Protein AF-A0A7S1NFK8-F1 (afdb_monomer_lite)

Organism: NCBI:txid73025

Radius of gyration: 31.53 Å; chains: 1; bounding box: 83×45×80 Å

Foldseek 3Di:
DPDDPPPDQDPDDLVVLLVLLLQLLLQLLLQLCQQPDPLHPHDPPVCSVVSSVVSVVVSCVVCCVPHNRLLALCSLVVVLVVVCVVPVPCCSQPPSNRSSVRRHPSNVNNNVNNNVVNCVPPVVPGDDDPPPPPVVVVVVVVVVVVVVVVPDDPPDDDDPDDDDDDPVVVVVVVVVVVVPDPDDDDDDDDDD

InterPro domains:
  IPR000425 Major intrinsic protein [PF00230] (15-118)
  IPR000425 Major intrinsic protein [PR00783] (20-38)
  IPR000425 Major intrinsic protein [PR00783] (53-75)
  IPR000425 Major intrinsic protein [PR00783] (101-121)
  IPR023271 Aquaporin-like [G3DSA:1.20.1080.10] (4-128)
  IPR023271 Aquaporin-like [SSF81338] (13-122)
  IPR050363 Major Intrinsic Protein/Aquaporin [PTHR43829] (13-127)

Secondary structure (DSSP, 8-state):
-PPPPTT---SS-HHHHHHHHHHHHHHHHHHHHHHH-TTS-PPPTTTHHHHHHHHHHHHHHHHHHHH----SSHHHHHHHHHHIIIIITTHHHHHHHHTTHHHHHHHHHHHHHHHHHHHHHTGGGS----S-HHHHHHHHHHHHHHHHHHSS-S--PPPP---PPPHHHHHHHHHHHHHS-----PPPPP--

pLDDT: mean 71.42, std 18.74, range [33.38, 94.81]

Sequence (192 aa):
YPPAPRGHSSPFAPLECFVGEVISSAILGVAVFAINDKSNAAPGDVAAPFAVASVVLAINLSWGTLSGSSLNPARDVGPRIFTWLAGYGSEVWTADGNYFWIPLLAPVIGVVAGSALYCIFIENMHPIAPLIPELQDHDGILGQSQEHSVHRDSDGPKQPNTHKPTVSELQSSVHELLGGKARAVTPLPTAC

Structure (mmCIF, N/CA/C/O backbone):
data_AF-A0A7S1NFK8-F1
#
_entry.id   AF-A0A7S1NFK8-F1
#
loop_
_atom_site.group_PDB
_atom_site.id
_atom_site.type_symbol
_atom_site.label_atom_id
_atom_site.label_alt_id
_atom_site.label_comp_id
_atom_site.label_asym_id
_atom_site.label_entity_id
_atom_site.label_seq_id
_atom_site.pdbx_PDB_ins_code
_atom_site.Cartn_x
_atom_site.Cartn_y
_atom_site.Cartn_z
_atom_site.occupancy
_atom_site.B_iso_or_equiv
_atom_site.auth_seq_id
_atom_site.auth_comp_id
_atom_site.auth_asym_id
_atom_site.auth_atom_id
_atom_site.pdbx_PDB_model_num
ATOM 1 N N . TYR A 1 1 ? 14.887 14.479 -17.765 1.00 35.53 1 TYR A N 1
ATOM 2 C CA . TYR A 1 1 ? 16.028 13.742 -17.196 1.00 35.53 1 TYR A CA 1
ATOM 3 C C . TYR A 1 1 ? 16.817 13.147 -18.352 1.00 35.53 1 TYR A C 1
ATOM 5 O O . TYR A 1 1 ? 16.204 12.422 -19.128 1.00 35.53 1 TYR A O 1
ATOM 13 N N . PRO A 1 2 ? 18.102 13.490 -18.551 1.00 33.38 2 PRO A N 1
ATOM 14 C CA . PRO A 1 2 ? 18.942 12.732 -19.473 1.00 33.38 2 PRO A CA 1
ATOM 15 C C . PRO A 1 2 ? 19.082 11.289 -18.950 1.00 33.38 2 PRO A C 1
ATOM 17 O O . PRO A 1 2 ? 19.116 11.101 -17.730 1.00 33.38 2 PRO A O 1
ATOM 20 N N . PRO A 1 3 ? 19.124 10.274 -19.827 1.00 45.12 3 PRO A N 1
ATOM 21 C CA . PRO A 1 3 ? 19.326 8.895 -19.401 1.00 45.12 3 PRO A CA 1
ATOM 22 C C . PRO A 1 3 ? 20.694 8.767 -18.722 1.00 45.12 3 PRO A C 1
ATOM 24 O O . PRO A 1 3 ? 21.705 9.231 -19.256 1.00 45.12 3 PRO A O 1
ATOM 27 N N . ALA A 1 4 ? 20.717 8.176 -17.527 1.00 53.59 4 ALA A N 1
ATOM 28 C CA . ALA A 1 4 ? 21.952 7.928 -16.797 1.00 53.59 4 ALA A CA 1
ATOM 29 C C . ALA A 1 4 ? 22.879 6.995 -17.609 1.00 53.59 4 ALA A C 1
ATOM 31 O O . ALA A 1 4 ? 22.389 6.119 -18.331 1.00 53.59 4 ALA A O 1
ATOM 32 N N . PRO A 1 5 ? 24.212 7.157 -17.516 1.00 50.97 5 PRO A N 1
ATOM 33 C CA . PRO A 1 5 ? 25.161 6.268 -18.175 1.00 50.97 5 PRO A CA 1
ATOM 34 C C . PRO A 1 5 ? 24.914 4.809 -17.771 1.00 50.97 5 PRO A C 1
ATOM 36 O O . PRO A 1 5 ? 24.773 4.503 -16.585 1.00 50.97 5 PRO A O 1
ATOM 39 N N . ARG A 1 6 ? 24.890 3.903 -18.759 1.00 53.38 6 ARG A N 1
ATOM 40 C CA . ARG A 1 6 ? 24.770 2.451 -18.548 1.00 53.38 6 ARG A CA 1
ATOM 41 C C . ARG A 1 6 ? 25.909 1.977 -17.637 1.00 53.38 6 ARG A C 1
ATOM 43 O O . ARG A 1 6 ? 27.048 1.892 -18.085 1.00 53.38 6 ARG A O 1
ATOM 50 N N . GLY A 1 7 ? 25.604 1.713 -16.368 1.00 47.34 7 GLY A N 1
ATOM 51 C CA . GLY A 1 7 ? 26.578 1.290 -15.354 1.00 47.34 7 GLY A CA 1
ATOM 52 C C . GLY A 1 7 ? 26.349 1.877 -13.960 1.00 47.34 7 GLY A C 1
ATOM 53 O O . GLY A 1 7 ? 26.929 1.379 -13.001 1.00 47.34 7 GLY A O 1
ATOM 54 N N . HIS A 1 8 ? 25.497 2.896 -13.821 1.00 50.16 8 HIS A N 1
ATOM 55 C CA . HIS A 1 8 ? 25.068 3.388 -12.513 1.00 50.16 8 HIS A CA 1
ATOM 56 C C . HIS A 1 8 ? 23.842 2.584 -12.064 1.00 50.16 8 HIS A C 1
ATOM 58 O O . HIS A 1 8 ? 22.742 2.803 -12.565 1.00 50.16 8 HIS A O 1
ATOM 64 N N . SER A 1 9 ? 24.030 1.625 -11.154 1.00 55.44 9 SER A N 1
ATOM 65 C CA . SER A 1 9 ? 22.926 1.116 -10.334 1.00 55.44 9 SER A CA 1
ATOM 66 C C . SER A 1 9 ? 22.228 2.306 -9.676 1.00 55.44 9 SER A C 1
ATOM 68 O O . SER A 1 9 ? 22.900 3.286 -9.349 1.00 55.44 9 SER A O 1
ATOM 70 N N . SER A 1 10 ? 20.911 2.246 -9.480 1.00 53.34 10 SER A N 1
ATOM 71 C CA . SER A 1 10 ? 20.198 3.210 -8.636 1.00 53.34 10 SER A CA 1
ATOM 72 C C . SER A 1 10 ? 21.021 3.523 -7.373 1.00 53.34 10 SER A C 1
ATOM 74 O O . SER A 1 10 ? 21.643 2.611 -6.824 1.00 53.34 10 SER A O 1
ATOM 76 N N . PRO A 1 11 ? 21.064 4.782 -6.896 1.00 55.97 11 PRO A N 1
ATOM 77 C CA . PRO A 1 11 ? 21.879 5.155 -5.734 1.00 55.97 11 PRO A CA 1
ATOM 78 C C . PRO A 1 11 ? 21.492 4.396 -4.451 1.00 55.97 11 PRO A C 1
ATOM 80 O O . PRO A 1 11 ? 22.246 4.421 -3.483 1.00 55.97 11 PRO A O 1
ATOM 83 N N . PHE A 1 12 ? 20.348 3.707 -4.468 1.00 59.94 12 PHE A N 1
ATOM 84 C CA . PHE A 1 12 ? 19.846 2.837 -3.414 1.00 59.94 12 PHE A CA 1
ATOM 85 C C . PHE A 1 12 ? 19.900 1.374 -3.849 1.00 59.94 12 PHE A C 1
ATOM 87 O O . PHE A 1 12 ? 19.597 1.035 -5.001 1.00 59.94 12 PHE A O 1
ATOM 94 N N . ALA A 1 13 ? 20.279 0.503 -2.916 1.00 70.31 13 ALA A N 1
ATOM 95 C CA . ALA A 1 13 ? 20.327 -0.931 -3.164 1.00 70.31 13 ALA A CA 1
ATOM 96 C C . ALA A 1 13 ? 18.896 -1.490 -3.337 1.00 70.31 13 ALA A C 1
ATOM 98 O O . ALA A 1 13 ? 17.994 -1.064 -2.614 1.00 70.31 13 ALA A O 1
ATOM 99 N N . PRO A 1 14 ? 18.661 -2.501 -4.200 1.00 75.31 14 PRO A N 1
ATOM 100 C CA . PRO A 1 14 ? 17.338 -3.121 -4.372 1.00 75.31 14 PRO A CA 1
ATOM 101 C C . PRO A 1 14 ? 16.688 -3.578 -3.056 1.00 75.31 14 PRO A C 1
ATOM 103 O O . PRO A 1 14 ? 15.468 -3.545 -2.906 1.00 75.31 14 PRO A O 1
ATOM 106 N N . LEU A 1 15 ? 17.516 -3.967 -2.082 1.00 79.69 15 LEU A N 1
ATOM 107 C CA . LEU A 1 15 ? 17.085 -4.339 -0.739 1.00 79.69 15 LEU A CA 1
ATOM 108 C C . LEU A 1 15 ? 16.494 -3.159 0.047 1.00 79.69 15 LEU A C 1
ATOM 110 O O . LEU A 1 15 ? 15.499 -3.338 0.739 1.00 79.69 15 LEU A O 1
ATOM 114 N N . G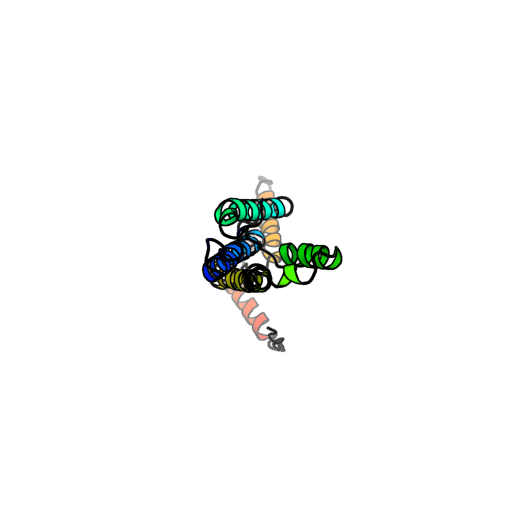LU A 1 16 ? 17.075 -1.964 -0.058 1.00 81.69 16 GLU A N 1
ATOM 115 C CA . GLU A 1 16 ? 16.583 -0.768 0.637 1.00 81.69 16 GLU A CA 1
ATOM 116 C C . GLU A 1 16 ? 15.214 -0.357 0.096 1.00 81.69 16 GLU A C 1
ATOM 118 O O . GLU A 1 16 ? 14.303 -0.073 0.874 1.00 81.69 16 GLU A O 1
ATOM 123 N N . CYS A 1 17 ? 15.039 -0.410 -1.228 1.00 82.25 17 CYS A N 1
ATOM 124 C CA . CYS A 1 17 ? 13.744 -0.179 -1.863 1.00 82.25 17 CYS A CA 1
ATOM 125 C C . CYS A 1 17 ? 12.713 -1.224 -1.420 1.00 82.25 17 CYS A C 1
ATOM 127 O O . CYS A 1 17 ? 11.600 -0.861 -1.053 1.00 82.25 17 CYS A O 1
ATOM 129 N N . PHE A 1 18 ? 13.087 -2.508 -1.396 1.00 85.62 18 PHE A N 1
ATOM 130 C CA . PHE A 1 18 ? 12.197 -3.581 -0.954 1.00 85.62 18 PHE A CA 1
ATOM 131 C C . PHE A 1 18 ? 11.758 -3.405 0.505 1.00 85.62 18 PHE A C 1
ATOM 133 O O . PHE A 1 18 ? 10.566 -3.436 0.799 1.00 85.62 18 PHE A O 1
ATOM 140 N N . VAL A 1 19 ? 12.705 -3.183 1.420 1.00 86.75 19 VAL A N 1
ATOM 141 C CA . VAL A 1 19 ? 12.411 -2.994 2.848 1.00 86.75 19 VAL A CA 1
ATOM 142 C C . VAL A 1 19 ? 11.578 -1.734 3.072 1.00 86.75 19 VAL A C 1
ATOM 144 O O . VAL A 1 19 ? 10.605 -1.780 3.824 1.00 86.75 19 VAL A O 1
ATOM 147 N N . GLY A 1 20 ? 11.911 -0.632 2.397 1.00 87.06 20 GLY A N 1
ATOM 148 C CA . GLY A 1 20 ? 11.124 0.597 2.449 1.00 87.06 20 GLY A CA 1
ATOM 149 C C . GLY A 1 20 ? 9.679 0.364 2.012 1.00 87.06 20 GLY A C 1
ATOM 150 O O . GLY A 1 20 ? 8.758 0.725 2.734 1.00 87.06 20 GLY A O 1
ATOM 151 N N . GLU A 1 21 ? 9.477 -0.324 0.890 1.00 89.00 21 GLU A N 1
ATOM 152 C CA . GLU A 1 21 ? 8.150 -0.615 0.346 1.00 89.00 21 GLU A CA 1
ATOM 153 C C . GLU A 1 21 ? 7.321 -1.524 1.272 1.00 89.00 21 GLU A C 1
ATOM 155 O O . GLU A 1 21 ? 6.131 -1.272 1.483 1.00 89.00 21 GLU A O 1
ATOM 160 N N . VAL A 1 22 ? 7.950 -2.535 1.887 1.00 91.06 22 VAL A N 1
ATOM 161 C CA . VAL A 1 22 ? 7.310 -3.392 2.899 1.00 91.06 22 VAL A CA 1
ATOM 162 C C . VAL A 1 22 ? 6.888 -2.570 4.119 1.00 91.06 22 VAL A C 1
ATOM 164 O O . VAL A 1 22 ? 5.744 -2.681 4.554 1.00 91.06 22 VAL A O 1
ATOM 167 N N . ILE A 1 23 ? 7.775 -1.731 4.665 1.00 90.75 23 ILE A N 1
ATOM 168 C CA . ILE A 1 23 ? 7.494 -0.926 5.866 1.00 90.75 23 ILE A CA 1
ATOM 169 C C . ILE A 1 23 ? 6.387 0.093 5.589 1.00 90.75 23 ILE A C 1
ATOM 171 O O . ILE A 1 23 ? 5.418 0.174 6.343 1.00 90.75 23 ILE A O 1
ATOM 175 N N . SER A 1 24 ? 6.496 0.846 4.495 1.00 89.81 24 SER A N 1
ATOM 176 C CA . SER A 1 24 ? 5.495 1.835 4.096 1.00 89.81 24 SER A CA 1
ATOM 177 C C . SER A 1 24 ? 4.118 1.197 3.895 1.00 89.81 24 SER A C 1
ATOM 179 O O . SER A 1 24 ? 3.112 1.733 4.362 1.00 89.81 24 SER A O 1
ATOM 181 N N . SER A 1 25 ? 4.067 0.017 3.274 1.00 91.62 25 SER A N 1
ATOM 182 C CA . SER A 1 25 ? 2.816 -0.716 3.051 1.00 91.62 25 SER A CA 1
ATOM 183 C C . SER A 1 25 ? 2.261 -1.354 4.330 1.00 91.62 25 SER A C 1
ATOM 185 O O . SER A 1 25 ? 1.045 -1.416 4.500 1.00 91.62 25 SER A O 1
ATOM 187 N N . ALA A 1 26 ? 3.119 -1.764 5.268 1.00 92.44 26 ALA A N 1
ATOM 188 C CA . ALA A 1 26 ? 2.695 -2.243 6.583 1.00 92.44 26 ALA A CA 1
ATOM 189 C C . ALA A 1 26 ? 2.057 -1.130 7.423 1.00 92.44 26 ALA A C 1
ATOM 191 O O . ALA A 1 26 ? 0.998 -1.343 8.012 1.00 92.44 26 ALA A O 1
ATOM 192 N N . ILE A 1 27 ? 2.647 0.071 7.423 1.00 92.44 27 ILE A N 1
ATOM 193 C CA . ILE A 1 27 ? 2.068 1.250 8.085 1.00 92.44 27 ILE A CA 1
ATOM 194 C C . ILE A 1 27 ? 0.694 1.569 7.492 1.00 92.44 27 ILE A C 1
ATOM 196 O O . ILE A 1 27 ? -0.259 1.805 8.236 1.00 92.44 27 ILE A O 1
ATOM 200 N N . LEU A 1 28 ? 0.571 1.532 6.161 1.00 92.69 28 LEU A N 1
ATOM 201 C CA . LEU A 1 28 ? -0.710 1.734 5.491 1.00 92.69 28 LEU A CA 1
ATOM 202 C C . LEU A 1 28 ? -1.738 0.663 5.892 1.00 92.69 28 LEU A C 1
ATOM 204 O O . LEU A 1 28 ? -2.875 1.011 6.197 1.00 92.69 28 LEU A O 1
ATOM 208 N N . GLY A 1 29 ? -1.344 -0.614 5.940 1.00 92.62 29 GLY A N 1
ATOM 209 C CA . GLY A 1 29 ? -2.211 -1.715 6.372 1.00 92.62 29 GLY A CA 1
ATOM 210 C C . GLY A 1 29 ? -2.747 -1.525 7.793 1.00 92.62 29 GLY A C 1
ATOM 211 O O . GLY A 1 29 ? -3.956 -1.594 8.003 1.00 92.62 29 GLY A O 1
ATOM 212 N N . VAL A 1 30 ? -1.870 -1.194 8.749 1.00 93.00 30 VAL A N 1
ATOM 213 C CA . VAL A 1 30 ? -2.260 -0.877 10.136 1.00 93.00 30 VAL A CA 1
ATOM 214 C C . VAL A 1 30 ? -3.231 0.302 10.176 1.00 93.00 30 VAL A C 1
ATOM 216 O O . VAL A 1 30 ? -4.261 0.228 10.839 1.00 93.00 30 VAL A O 1
ATOM 219 N N . ALA A 1 31 ? -2.929 1.387 9.460 1.00 92.38 31 ALA A N 1
ATOM 220 C CA . ALA A 1 31 ? -3.755 2.589 9.468 1.00 92.38 31 ALA A CA 1
ATOM 221 C C . ALA A 1 31 ? -5.150 2.348 8.875 1.00 92.38 31 ALA A C 1
ATOM 223 O O . ALA A 1 31 ? -6.138 2.827 9.423 1.00 92.38 31 ALA A O 1
ATOM 224 N N . VAL A 1 32 ? -5.250 1.591 7.780 1.00 92.56 32 VAL A N 1
ATOM 225 C CA . VAL A 1 32 ? -6.537 1.263 7.149 1.00 92.56 32 VAL A CA 1
ATOM 226 C C . VAL A 1 32 ? -7.404 0.413 8.077 1.00 92.56 32 VAL A C 1
ATOM 228 O O . VAL A 1 32 ? -8.598 0.682 8.196 1.00 92.56 32 VAL A O 1
ATOM 231 N N . PHE A 1 33 ? -6.824 -0.576 8.761 1.00 91.88 33 PHE A N 1
ATOM 232 C CA . PHE A 1 33 ? -7.553 -1.351 9.767 1.00 91.88 33 PHE A CA 1
ATOM 233 C C . PHE A 1 33 ? -7.981 -0.470 10.945 1.00 91.88 33 PHE A C 1
ATOM 235 O O . PHE A 1 33 ? -9.152 -0.474 11.310 1.00 91.88 33 PHE A O 1
ATOM 242 N N . ALA A 1 34 ? -7.082 0.377 11.452 1.00 90.12 34 ALA A N 1
ATOM 243 C CA . ALA A 1 34 ? -7.383 1.305 12.538 1.00 90.12 34 ALA A CA 1
ATOM 244 C C . ALA A 1 34 ? -8.514 2.288 12.210 1.00 90.12 34 ALA A C 1
ATOM 246 O O . ALA A 1 34 ? -9.309 2.616 13.087 1.00 90.12 34 ALA A O 1
ATOM 247 N N . ILE A 1 35 ? -8.581 2.769 10.967 1.00 90.44 35 ILE A N 1
ATOM 248 C CA . ILE A 1 35 ? -9.615 3.700 10.501 1.00 90.44 35 ILE A CA 1
ATOM 249 C C . ILE A 1 35 ? -10.975 3.003 10.361 1.00 90.44 35 ILE A C 1
ATOM 251 O O . ILE A 1 35 ? -11.998 3.625 10.627 1.00 90.44 35 ILE A O 1
ATOM 255 N N . ASN A 1 36 ? -10.994 1.736 9.941 1.00 88.12 36 ASN A N 1
ATOM 256 C CA . ASN A 1 36 ? -12.232 0.994 9.688 1.00 88.12 36 ASN A CA 1
ATOM 257 C C . ASN A 1 36 ? -12.779 0.252 10.918 1.00 88.12 36 ASN A C 1
ATOM 259 O O . ASN A 1 36 ? -13.916 -0.226 10.881 1.00 88.12 36 ASN A O 1
ATOM 263 N N . ASP A 1 37 ? -12.000 0.129 11.990 1.00 86.81 37 ASP A N 1
ATOM 264 C CA . ASP A 1 37 ? -12.435 -0.543 13.209 1.00 86.81 37 ASP A CA 1
ATOM 265 C C . ASP A 1 37 ? -13.415 0.332 14.009 1.00 86.81 37 ASP A C 1
ATOM 267 O O . ASP A 1 37 ? -13.042 1.353 14.584 1.00 86.81 37 ASP A O 1
ATOM 271 N N . LYS A 1 38 ? -14.679 -0.102 14.082 1.00 83.62 38 LYS A N 1
ATOM 272 C CA . LYS A 1 38 ? -15.763 0.587 14.808 1.00 83.62 38 LYS A CA 1
ATOM 273 C C . LYS A 1 38 ? -15.583 0.594 16.325 1.00 83.62 38 LYS A C 1
ATOM 275 O O . LYS A 1 38 ? -16.203 1.409 17.002 1.00 83.62 38 LYS A O 1
ATOM 280 N N . SER A 1 39 ? -14.801 -0.341 16.847 1.00 81.25 39 SER A N 1
ATOM 281 C CA . SER A 1 39 ? -14.461 -0.417 18.266 1.00 81.25 39 SER A CA 1
ATOM 282 C C . SER A 1 39 ? -13.273 0.492 18.605 1.00 81.25 39 SER A C 1
ATOM 284 O O . SER A 1 39 ? -13.050 0.802 19.773 1.00 81.25 39 SER A O 1
ATOM 286 N N . ASN A 1 40 ? -12.546 0.965 17.587 1.00 80.88 40 ASN A N 1
ATOM 287 C CA . ASN A 1 40 ? -11.579 2.050 17.693 1.00 80.88 40 ASN A CA 1
ATOM 288 C C . ASN A 1 40 ? -12.268 3.409 17.438 1.00 80.88 40 ASN A C 1
ATOM 290 O O . ASN A 1 40 ? -13.424 3.474 17.022 1.00 80.88 40 ASN A O 1
ATOM 294 N N . ALA A 1 41 ? -11.563 4.519 17.670 1.00 80.06 41 ALA A N 1
ATOM 295 C CA . ALA A 1 41 ? -12.037 5.873 17.370 1.00 80.06 41 ALA A CA 1
ATOM 296 C C . ALA A 1 41 ? -12.113 6.140 15.848 1.00 80.06 41 ALA A C 1
ATOM 298 O O . ALA A 1 41 ? -11.385 6.980 15.313 1.00 80.06 41 ALA A O 1
ATOM 299 N N . ALA A 1 42 ? -12.974 5.400 15.145 1.00 81.06 42 ALA A N 1
ATOM 300 C CA . ALA A 1 42 ? -13.135 5.474 13.704 1.00 81.06 42 ALA A CA 1
ATOM 301 C C . ALA A 1 42 ? -13.642 6.862 13.279 1.00 81.06 42 ALA A C 1
ATOM 303 O O . ALA A 1 42 ? -14.640 7.360 13.816 1.00 81.06 42 ALA A O 1
ATOM 304 N N . PRO A 1 43 ? -12.999 7.505 12.290 1.00 77.12 43 PRO A N 1
ATOM 305 C CA . PRO A 1 43 ? -13.588 8.659 11.634 1.00 77.12 43 PRO A CA 1
ATOM 306 C C . PRO A 1 43 ? -14.869 8.208 10.917 1.00 77.12 43 PRO A C 1
ATOM 308 O O . PRO A 1 43 ? -14.877 7.172 10.258 1.00 77.12 43 PRO A O 1
ATOM 311 N N . GLY A 1 44 ? -15.958 8.975 11.039 1.00 82.88 44 GLY A N 1
ATOM 312 C CA . GLY A 1 44 ? -17.229 8.628 10.390 1.00 82.88 44 GLY A CA 1
ATOM 313 C C . GLY A 1 44 ? -17.088 8.417 8.874 1.00 82.88 44 GLY A C 1
ATOM 314 O O . GLY A 1 44 ? -16.125 8.890 8.269 1.00 82.88 44 GLY A O 1
ATOM 315 N N . ASP A 1 45 ? -18.070 7.762 8.249 1.00 85.00 45 ASP A N 1
ATOM 316 C CA . ASP A 1 45 ? -18.006 7.256 6.862 1.00 85.00 45 ASP A CA 1
ATOM 317 C C . ASP A 1 45 ? -17.514 8.278 5.820 1.00 85.00 45 ASP A C 1
ATOM 319 O O . ASP A 1 45 ? -16.821 7.936 4.863 1.00 85.00 45 ASP A O 1
ATOM 323 N N . VAL A 1 46 ? -17.838 9.559 6.016 1.00 89.69 46 VAL A N 1
ATOM 324 C CA . VAL A 1 46 ? -17.421 10.656 5.128 1.00 89.69 46 VAL A CA 1
ATOM 325 C C . VAL A 1 46 ? -15.953 11.050 5.335 1.00 89.69 46 VAL A C 1
ATOM 327 O O . VAL A 1 46 ? -15.279 11.438 4.385 1.00 89.69 46 VAL A O 1
ATOM 330 N N . ALA A 1 47 ? -15.441 10.962 6.564 1.00 89.88 47 ALA A N 1
ATOM 331 C CA . ALA A 1 47 ? -14.086 11.366 6.938 1.00 89.88 47 ALA A CA 1
ATOM 332 C C . ALA A 1 47 ? -13.045 10.247 6.752 1.00 89.88 47 ALA A C 1
ATOM 334 O O . ALA A 1 47 ? -11.870 10.544 6.529 1.00 89.88 47 ALA A O 1
ATOM 335 N N . ALA A 1 48 ? -13.462 8.977 6.780 1.00 89.31 48 ALA A N 1
ATOM 336 C CA . ALA A 1 48 ? -12.603 7.816 6.542 1.00 89.31 48 ALA A CA 1
ATOM 337 C C . ALA A 1 48 ? -11.723 7.911 5.272 1.00 89.31 48 ALA A C 1
ATOM 339 O O . ALA A 1 48 ? -10.504 7.746 5.391 1.00 89.31 48 ALA A O 1
ATOM 340 N N . PRO A 1 49 ? -12.242 8.249 4.071 1.00 91.44 49 PRO A N 1
ATOM 341 C CA . PRO A 1 49 ? -11.400 8.356 2.876 1.00 91.44 49 PRO A CA 1
ATOM 342 C C . PRO A 1 49 ? -10.365 9.484 2.970 1.00 91.44 49 PRO A C 1
ATOM 344 O O . PRO A 1 49 ? -9.251 9.337 2.468 1.00 91.44 49 PRO A O 1
ATOM 347 N N . PHE A 1 50 ? -10.686 10.592 3.646 1.00 93.75 50 PHE A N 1
ATOM 348 C CA . PHE A 1 50 ? -9.734 11.684 3.864 1.00 93.75 50 PHE A CA 1
ATOM 349 C C . PHE A 1 50 ? -8.628 11.292 4.847 1.00 93.75 50 PHE A C 1
ATOM 351 O O . PHE A 1 50 ? -7.476 11.678 4.649 1.00 93.75 50 PHE A O 1
ATOM 358 N N . ALA A 1 51 ? -8.953 10.495 5.868 1.00 92.00 51 ALA A N 1
ATOM 359 C CA . ALA A 1 51 ? -7.967 9.950 6.795 1.00 92.00 51 ALA A CA 1
ATOM 360 C C . ALA A 1 51 ? -7.006 8.978 6.091 1.00 92.00 51 ALA A C 1
ATOM 362 O O . ALA A 1 51 ? -5.793 9.074 6.257 1.00 92.00 51 ALA A O 1
ATOM 363 N N . VAL A 1 52 ? -7.515 8.092 5.231 1.00 92.94 52 VAL A N 1
ATOM 364 C CA . VAL A 1 52 ? -6.651 7.207 4.432 1.00 92.94 52 VAL A CA 1
ATOM 365 C C . VAL A 1 52 ? -5.777 8.024 3.474 1.00 92.94 52 VAL A C 1
ATOM 367 O O . VAL A 1 52 ? -4.572 7.787 3.379 1.00 92.94 52 VAL A O 1
ATOM 370 N N . ALA A 1 53 ? -6.346 9.028 2.801 1.00 92.19 53 ALA A N 1
ATOM 371 C CA . ALA A 1 53 ? -5.600 9.889 1.886 1.00 92.19 53 ALA A CA 1
ATOM 372 C C . ALA A 1 53 ? -4.481 10.678 2.588 1.00 92.19 53 ALA A C 1
ATOM 374 O O . ALA A 1 53 ? -3.395 10.821 2.024 1.00 92.19 53 ALA A O 1
ATOM 375 N N . SER A 1 54 ? -4.706 11.163 3.813 1.00 92.44 54 SER A N 1
ATOM 376 C CA . SER A 1 54 ? -3.682 11.888 4.574 1.00 92.44 54 SER A CA 1
ATOM 377 C C . SER A 1 54 ? -2.529 10.978 5.003 1.00 92.44 54 SER A C 1
ATOM 379 O O . SER A 1 54 ? -1.372 11.388 4.910 1.00 92.44 54 SER A O 1
ATOM 381 N N . VAL A 1 55 ? -2.811 9.724 5.373 1.00 92.69 55 VAL A N 1
ATOM 382 C CA . VAL A 1 55 ? -1.783 8.711 5.665 1.00 92.69 55 VAL A CA 1
ATOM 383 C C . VAL A 1 55 ? -0.960 8.401 4.418 1.00 92.69 55 VAL A C 1
ATOM 385 O O . VAL A 1 55 ? 0.269 8.448 4.460 1.00 92.69 55 VAL A O 1
ATOM 388 N N . VAL A 1 56 ? -1.619 8.150 3.283 1.00 91.75 56 VAL A N 1
ATOM 389 C CA . VAL A 1 56 ? -0.937 7.914 2.001 1.00 91.75 56 VAL A CA 1
ATOM 390 C C . VAL A 1 56 ? -0.060 9.110 1.625 1.00 91.75 56 VAL A C 1
ATOM 392 O O . VAL A 1 56 ? 1.082 8.926 1.199 1.00 91.75 56 VAL A O 1
ATOM 395 N N . LEU A 1 57 ? -0.549 10.338 1.809 1.00 91.38 57 LEU A N 1
ATOM 396 C CA . LEU A 1 57 ? 0.226 11.553 1.567 1.00 91.38 57 LEU A CA 1
ATOM 397 C C . LEU A 1 57 ? 1.448 11.642 2.493 1.00 91.38 57 LEU A C 1
ATOM 399 O O . LEU A 1 57 ? 2.550 11.902 2.016 1.00 91.38 57 LEU A O 1
ATOM 403 N N . ALA A 1 58 ? 1.279 11.390 3.791 1.00 91.12 58 ALA A N 1
ATOM 404 C CA . ALA A 1 58 ? 2.367 11.435 4.765 1.00 91.12 58 ALA A CA 1
ATOM 405 C C . ALA A 1 58 ? 3.469 10.414 4.440 1.00 91.12 58 ALA A C 1
ATOM 407 O O . ALA A 1 58 ? 4.657 10.742 4.492 1.00 91.12 58 ALA A O 1
ATOM 408 N N . ILE A 1 59 ? 3.082 9.199 4.038 1.00 90.06 59 ILE A N 1
ATOM 409 C CA . ILE A 1 59 ? 4.021 8.154 3.619 1.00 90.06 59 ILE A CA 1
ATOM 410 C C . ILE A 1 59 ? 4.770 8.585 2.356 1.00 90.06 59 ILE A C 1
ATOM 412 O O . ILE A 1 59 ? 5.997 8.520 2.325 1.00 90.06 59 ILE A O 1
ATOM 416 N N . ASN A 1 60 ? 4.064 9.092 1.342 1.00 86.88 60 ASN A N 1
ATOM 417 C CA . ASN A 1 60 ? 4.694 9.549 0.102 1.00 86.88 60 ASN A CA 1
ATOM 418 C C . ASN A 1 60 ? 5.633 10.744 0.315 1.00 86.88 60 ASN A C 1
ATOM 420 O O . ASN A 1 60 ? 6.656 10.832 -0.353 1.00 86.88 60 ASN A O 1
ATOM 424 N N . LEU A 1 61 ? 5.338 11.652 1.247 1.00 86.94 61 LEU A N 1
ATOM 425 C CA . LEU A 1 61 ? 6.248 12.758 1.565 1.00 86.94 61 LEU A CA 1
ATOM 426 C C . LEU A 1 61 ? 7.486 12.286 2.341 1.00 86.94 61 LEU A C 1
ATOM 428 O O . LEU A 1 61 ? 8.562 12.847 2.163 1.00 86.94 61 LEU A O 1
ATOM 432 N N . SER A 1 62 ? 7.346 11.242 3.160 1.00 84.75 62 SER A N 1
ATOM 433 C CA . SER A 1 62 ? 8.435 10.715 3.993 1.00 84.75 62 SER A CA 1
ATOM 434 C C . SER A 1 62 ? 9.357 9.752 3.231 1.00 84.75 62 SER A C 1
ATOM 436 O O . SER A 1 62 ? 10.573 9.816 3.380 1.00 84.75 62 SER A O 1
ATOM 438 N N . TRP A 1 63 ? 8.790 8.875 2.394 1.00 78.06 63 TRP A N 1
ATOM 439 C CA . TRP A 1 63 ? 9.499 7.810 1.663 1.00 78.06 63 TRP A CA 1
ATOM 440 C C . TRP A 1 63 ? 9.511 7.988 0.136 1.00 78.06 63 TRP A C 1
ATOM 442 O O . TRP A 1 63 ? 10.074 7.162 -0.590 1.00 78.06 63 TRP A O 1
ATOM 452 N N . GLY A 1 64 ? 8.917 9.062 -0.388 1.00 69.12 64 GLY A N 1
ATOM 453 C CA . GLY A 1 64 ? 8.828 9.301 -1.831 1.00 69.12 64 GLY A CA 1
ATOM 454 C C . GLY A 1 64 ? 10.178 9.517 -2.511 1.00 69.12 64 GLY A C 1
ATOM 455 O O . GLY A 1 64 ? 10.327 9.166 -3.677 1.00 69.12 64 GLY A O 1
ATOM 456 N N . THR A 1 65 ? 11.181 10.029 -1.793 1.00 65.38 65 THR A N 1
ATOM 457 C CA . THR A 1 65 ? 12.520 10.299 -2.345 1.00 65.38 65 THR A CA 1
ATOM 458 C C . THR A 1 65 ? 13.423 9.065 -2.427 1.00 65.38 65 THR A C 1
ATOM 460 O O . THR A 1 65 ? 14.380 9.088 -3.196 1.00 65.38 65 THR A O 1
ATOM 463 N N . LEU A 1 66 ? 13.126 7.992 -1.681 1.00 64.00 66 LEU A N 1
ATOM 464 C CA . LEU A 1 66 ? 13.908 6.745 -1.682 1.00 64.00 66 LEU A CA 1
ATOM 465 C C . LEU A 1 66 ? 13.492 5.786 -2.805 1.00 64.00 66 LEU A C 1
ATOM 467 O O . LEU A 1 66 ? 14.336 5.267 -3.526 1.00 64.00 66 LEU A O 1
ATOM 471 N N . SER A 1 67 ? 12.190 5.532 -2.943 1.00 62.59 67 SER A N 1
ATOM 472 C CA . SER A 1 67 ? 11.661 4.490 -3.842 1.00 62.59 67 SER A CA 1
ATOM 473 C C . SER A 1 67 ? 10.362 4.898 -4.547 1.00 62.59 67 SER A C 1
ATOM 475 O O . SER A 1 67 ? 9.788 4.113 -5.294 1.00 62.59 67 SER A O 1
ATOM 477 N N . GLY A 1 68 ? 9.840 6.101 -4.284 1.00 61.66 68 GLY A N 1
ATOM 478 C CA . GLY A 1 68 ? 8.557 6.546 -4.832 1.00 61.66 68 GLY A CA 1
ATOM 479 C C . GLY A 1 68 ? 7.310 5.866 -4.246 1.00 61.66 68 GLY A C 1
ATOM 480 O O . GLY A 1 68 ? 6.227 6.177 -4.736 1.00 61.66 68 GLY A O 1
ATOM 481 N N . SER A 1 69 ? 7.456 4.992 -3.232 1.00 64.50 69 SER A N 1
ATOM 482 C CA . SER A 1 69 ? 6.410 4.238 -2.497 1.00 64.50 69 SER A CA 1
ATOM 483 C C . SER A 1 69 ? 5.234 3.788 -3.365 1.00 64.50 69 SER A C 1
ATOM 485 O O . SER A 1 69 ? 4.250 4.515 -3.494 1.00 64.50 69 SER A O 1
ATOM 487 N N . SER A 1 70 ? 5.296 2.601 -3.968 1.00 71.12 70 SER A N 1
ATOM 488 C CA . SER A 1 70 ? 4.215 2.101 -4.833 1.00 71.12 70 SER A CA 1
ATOM 489 C C . SER A 1 70 ? 2.891 1.943 -4.076 1.00 71.12 70 SER A C 1
ATOM 491 O O . SER A 1 70 ? 1.848 2.297 -4.627 1.00 71.12 70 SER A O 1
ATOM 493 N N . LEU A 1 71 ? 2.932 1.485 -2.817 1.00 78.31 71 LEU A N 1
ATOM 494 C CA . LEU A 1 71 ? 1.839 1.212 -1.862 1.00 78.31 71 LEU A CA 1
ATOM 495 C C . LEU A 1 71 ? 0.755 0.243 -2.350 1.00 78.31 71 LEU A C 1
ATOM 497 O O . LEU A 1 71 ? 0.038 -0.351 -1.550 1.00 78.31 71 LEU A O 1
ATOM 501 N N . ASN A 1 72 ? 0.625 0.064 -3.658 1.00 83.00 72 ASN A N 1
ATOM 502 C CA . ASN A 1 72 ? -0.180 -0.946 -4.295 1.00 83.00 72 ASN A CA 1
ATOM 503 C C . ASN A 1 72 ? 0.517 -1.429 -5.588 1.00 83.00 72 ASN A C 1
ATOM 505 O O . ASN A 1 72 ? 1.267 -0.675 -6.220 1.00 83.00 72 ASN A O 1
ATOM 509 N N . PRO A 1 73 ? 0.258 -2.675 -6.017 1.00 82.25 73 PRO A N 1
ATOM 510 C CA . PRO A 1 73 ? 0.777 -3.178 -7.289 1.00 82.25 73 PRO A CA 1
ATOM 511 C C . PRO A 1 73 ? 0.175 -2.487 -8.520 1.00 82.25 73 PRO A C 1
ATOM 513 O O . PRO A 1 73 ? 0.824 -2.365 -9.556 1.00 82.25 73 PRO A O 1
ATOM 516 N N . ALA A 1 74 ? -1.077 -2.025 -8.427 1.00 84.75 74 ALA A N 1
ATOM 517 C CA . ALA A 1 74 ? -1.811 -1.454 -9.559 1.00 84.75 74 ALA A CA 1
ATOM 518 C C . ALA A 1 74 ? -1.185 -0.151 -10.090 1.00 84.75 74 ALA A C 1
ATOM 520 O O . ALA A 1 74 ? -1.207 0.092 -11.298 1.00 84.75 74 ALA A O 1
ATOM 521 N N . ARG A 1 75 ? -0.598 0.660 -9.201 1.00 85.38 75 ARG A N 1
ATOM 522 C CA . ARG A 1 75 ? 0.073 1.926 -9.523 1.00 85.38 75 ARG A CA 1
ATOM 523 C C . ARG A 1 75 ? 1.303 1.722 -10.394 1.00 85.38 75 ARG A C 1
ATOM 525 O O . ARG A 1 75 ? 1.633 2.618 -11.163 1.00 85.38 75 ARG A O 1
ATOM 532 N N . ASP A 1 76 ? 1.943 0.562 -10.300 1.00 86.38 76 ASP A N 1
ATOM 533 C CA . ASP A 1 76 ? 3.165 0.258 -11.037 1.00 86.38 76 ASP A CA 1
ATOM 534 C C . ASP A 1 76 ? 2.888 -0.631 -12.263 1.00 86.38 76 ASP A C 1
ATOM 536 O O . ASP A 1 76 ? 3.308 -0.310 -13.374 1.00 86.38 76 ASP A O 1
ATOM 540 N N . VAL A 1 77 ? 2.076 -1.683 -12.117 1.00 85.88 77 VAL A N 1
ATOM 541 C CA . VAL A 1 77 ? 1.758 -2.610 -13.217 1.00 85.88 77 VAL A CA 1
ATOM 542 C C . VAL A 1 77 ? 0.970 -1.931 -14.342 1.00 85.88 77 VAL A C 1
ATOM 544 O O . VAL A 1 77 ? 1.254 -2.169 -15.515 1.00 85.88 77 VAL A O 1
ATOM 547 N N . GLY A 1 78 ? 0.001 -1.068 -14.019 1.00 86.69 78 GLY A N 1
ATOM 548 C CA . GLY A 1 78 ? -0.858 -0.420 -15.018 1.00 86.69 78 GLY A CA 1
ATOM 549 C C . GLY A 1 78 ? -0.070 0.438 -16.018 1.00 86.69 78 GLY A C 1
ATOM 550 O O . GLY A 1 78 ? -0.106 0.160 -17.222 1.00 86.69 78 GLY A O 1
ATOM 551 N N . PRO A 1 79 ? 0.693 1.443 -15.546 1.00 87.69 79 PRO A N 1
ATOM 552 C CA . PRO A 1 79 ? 1.549 2.250 -16.410 1.00 87.69 79 PRO A CA 1
ATOM 553 C C . PRO A 1 79 ? 2.601 1.430 -17.166 1.00 87.69 79 PRO A C 1
ATOM 555 O O . PRO A 1 79 ? 2.890 1.757 -18.314 1.00 87.69 79 PRO A O 1
ATOM 558 N N . ARG A 1 80 ? 3.141 0.349 -16.580 1.00 87.75 80 ARG A N 1
ATOM 559 C CA . ARG A 1 80 ? 4.110 -0.533 -17.258 1.00 87.75 80 ARG A CA 1
ATOM 560 C C . ARG A 1 80 ? 3.506 -1.317 -18.415 1.00 87.75 80 ARG A C 1
ATOM 562 O O . ARG A 1 80 ? 4.106 -1.395 -19.483 1.00 87.75 80 ARG A O 1
ATOM 569 N N . ILE A 1 81 ? 2.312 -1.880 -18.237 1.00 89.62 81 ILE A N 1
ATOM 570 C CA . ILE A 1 81 ? 1.607 -2.557 -19.333 1.00 89.62 81 ILE A CA 1
ATOM 571 C C . ILE A 1 81 ? 1.290 -1.547 -20.437 1.00 89.62 81 ILE A C 1
ATOM 573 O O . ILE A 1 81 ? 1.494 -1.841 -21.613 1.00 89.62 81 ILE A O 1
ATOM 577 N N . PHE A 1 82 ? 0.843 -0.343 -20.070 1.00 91.19 82 PHE A N 1
ATOM 578 C CA . PHE A 1 82 ? 0.567 0.710 -21.041 1.00 91.19 82 PHE A CA 1
ATOM 579 C C . PHE A 1 82 ? 1.811 1.088 -21.855 1.00 91.19 82 PHE A C 1
ATOM 581 O O . PHE A 1 82 ? 1.737 1.127 -23.079 1.00 91.19 82 PHE A O 1
ATOM 588 N N . THR A 1 83 ? 2.960 1.324 -21.217 1.00 89.44 83 THR A N 1
ATOM 589 C CA . THR A 1 83 ? 4.192 1.682 -21.939 1.00 89.44 83 THR A CA 1
ATOM 590 C C . THR A 1 83 ? 4.729 0.524 -22.775 1.00 89.44 83 THR A C 1
ATOM 592 O O . THR A 1 83 ? 5.191 0.750 -23.896 1.00 89.44 83 THR A O 1
ATOM 595 N N . TRP A 1 84 ? 4.594 -0.716 -22.296 1.00 88.19 84 TRP A N 1
ATOM 596 C CA . TRP A 1 84 ? 4.912 -1.912 -23.076 1.00 88.19 84 TRP A CA 1
ATOM 597 C C . TRP A 1 84 ? 4.087 -1.976 -24.372 1.00 88.19 84 TRP A C 1
ATOM 599 O O . TRP A 1 84 ? 4.656 -2.146 -25.451 1.00 88.19 84 TRP A O 1
ATOM 609 N N . LEU A 1 85 ? 2.772 -1.745 -24.286 1.00 90.56 85 LEU A N 1
ATOM 610 C CA . LEU A 1 85 ? 1.874 -1.686 -25.447 1.00 90.56 85 LEU A CA 1
ATOM 611 C C . LEU A 1 85 ? 2.123 -0.461 -26.339 1.00 90.56 85 LEU A C 1
ATOM 613 O O . LEU A 1 85 ? 1.973 -0.550 -27.555 1.00 90.56 85 LEU A O 1
ATOM 617 N N . ALA A 1 86 ? 2.537 0.667 -25.759 1.00 91.75 86 ALA A N 1
ATOM 618 C CA . ALA A 1 86 ? 2.867 1.896 -26.482 1.00 91.75 86 ALA A CA 1
ATOM 619 C C . ALA A 1 86 ? 4.180 1.806 -27.286 1.00 91.75 86 ALA A C 1
ATOM 621 O O . ALA A 1 86 ? 4.588 2.787 -27.906 1.00 91.75 86 ALA A O 1
ATOM 622 N N . GLY A 1 87 ? 4.847 0.648 -27.288 1.00 89.31 87 GLY A N 1
ATOM 623 C CA . GLY A 1 87 ? 6.027 0.396 -28.110 1.00 89.31 87 GLY A CA 1
ATOM 624 C C . GLY A 1 87 ? 7.361 0.685 -27.423 1.00 89.31 87 GLY A C 1
ATOM 625 O O . GLY A 1 87 ? 8.388 0.653 -28.094 1.00 89.31 87 GLY A O 1
ATOM 626 N N . TYR A 1 88 ? 7.384 0.900 -26.100 1.00 83.81 88 TYR A N 1
ATOM 627 C CA . TYR A 1 88 ? 8.645 1.013 -25.344 1.00 83.81 88 TYR A CA 1
ATOM 628 C C . TYR A 1 88 ? 9.400 -0.328 -25.236 1.00 83.81 88 TYR A C 1
ATOM 630 O O . TYR A 1 88 ? 10.550 -0.361 -24.807 1.00 83.81 88 TYR A O 1
ATOM 638 N N . GLY A 1 89 ? 8.780 -1.439 -25.649 1.00 86.81 89 GLY A N 1
ATOM 639 C CA . GLY A 1 89 ? 9.419 -2.752 -25.704 1.00 86.81 89 GLY A CA 1
ATOM 640 C C . GLY A 1 89 ? 9.608 -3.400 -24.330 1.00 86.81 89 GLY A C 1
ATOM 641 O O . GLY A 1 89 ? 9.056 -2.963 -23.320 1.00 86.81 89 GLY A O 1
ATOM 642 N N . SER A 1 90 ? 10.377 -4.490 -24.282 1.00 84.00 90 SER A N 1
ATOM 643 C CA . SER A 1 90 ? 10.597 -5.276 -23.056 1.00 84.00 90 SER A CA 1
ATOM 644 C C . SER A 1 90 ? 11.446 -4.566 -21.998 1.00 84.00 90 SER A C 1
ATOM 646 O O . SER A 1 90 ? 11.526 -5.048 -20.870 1.00 84.00 90 SER A O 1
ATOM 648 N N . GLU A 1 91 ? 12.048 -3.419 -22.328 1.00 82.38 91 GLU A N 1
ATOM 649 C CA . GLU A 1 91 ? 12.888 -2.640 -21.411 1.00 82.38 91 GLU A CA 1
ATOM 650 C C . GLU A 1 91 ? 12.133 -2.201 -20.149 1.00 82.38 91 GLU A C 1
ATOM 652 O O . GLU A 1 91 ? 12.724 -2.106 -19.077 1.00 82.38 91 GLU A O 1
ATOM 657 N N . VAL A 1 92 ? 10.811 -2.035 -20.243 1.00 82.06 92 VAL A N 1
ATOM 658 C CA . VAL A 1 92 ? 9.923 -1.704 -19.115 1.00 82.06 92 VAL A CA 1
ATOM 659 C C . VAL A 1 92 ? 9.988 -2.747 -17.985 1.00 82.06 92 VAL A C 1
ATOM 661 O O . VAL A 1 92 ? 9.796 -2.412 -16.811 1.00 82.06 92 VAL A O 1
ATOM 664 N N . TRP A 1 93 ? 10.279 -4.003 -18.335 1.00 80.19 93 TRP A N 1
ATOM 665 C CA . TRP A 1 93 ? 10.390 -5.125 -17.403 1.00 80.19 93 TRP A CA 1
ATOM 666 C C . TRP A 1 93 ? 11.833 -5.378 -16.965 1.00 80.19 93 TRP A C 1
ATOM 668 O O . TRP A 1 93 ? 12.056 -5.818 -15.844 1.00 80.19 93 TRP A O 1
ATOM 678 N N . THR A 1 94 ? 12.821 -5.081 -17.812 1.00 80.62 94 THR A N 1
ATOM 679 C CA . THR A 1 94 ? 14.239 -5.346 -17.513 1.00 80.62 94 THR A CA 1
ATOM 680 C C . THR A 1 94 ? 14.976 -4.157 -16.897 1.00 80.62 94 THR A C 1
ATOM 682 O O . THR A 1 94 ? 16.140 -4.293 -16.516 1.00 80.62 94 THR A O 1
ATOM 685 N N . ALA A 1 95 ? 14.326 -2.995 -16.800 1.00 77.75 95 ALA A N 1
ATOM 686 C CA . ALA A 1 95 ? 14.888 -1.796 -16.186 1.00 77.75 95 ALA A CA 1
ATOM 687 C C . ALA A 1 95 ? 15.365 -2.055 -14.745 1.00 77.75 95 ALA A C 1
ATOM 689 O O . ALA A 1 95 ? 14.734 -2.802 -13.990 1.00 77.75 95 ALA A O 1
ATOM 690 N N . ASP A 1 96 ? 16.500 -1.442 -14.393 1.00 73.00 96 ASP A N 1
ATOM 691 C CA . ASP A 1 96 ? 17.115 -1.469 -13.058 1.00 73.00 96 ASP A CA 1
ATOM 692 C C . ASP A 1 96 ? 17.242 -2.872 -12.442 1.00 73.00 96 ASP A C 1
ATOM 694 O O . ASP A 1 96 ? 16.984 -3.089 -11.261 1.00 73.00 96 ASP A O 1
ATOM 698 N N . GLY A 1 97 ? 17.639 -3.855 -13.258 1.00 73.62 97 GLY A N 1
ATOM 699 C CA . GLY A 1 97 ? 17.858 -5.222 -12.782 1.00 73.62 97 GLY A CA 1
ATOM 700 C C . GLY A 1 97 ? 16.560 -5.955 -12.445 1.00 73.62 97 GLY A C 1
ATOM 701 O O . GLY A 1 97 ? 16.518 -6.709 -11.475 1.00 73.62 97 GLY A O 1
ATOM 702 N N . ASN A 1 98 ? 15.521 -5.761 -13.265 1.00 78.06 98 ASN A N 1
ATOM 703 C CA . ASN A 1 98 ? 14.179 -6.316 -13.077 1.00 78.06 98 ASN A CA 1
ATOM 704 C C . ASN A 1 98 ? 13.435 -5.720 -11.871 1.00 78.06 98 ASN A C 1
ATOM 706 O O . ASN A 1 98 ? 12.788 -6.449 -11.134 1.00 78.06 98 ASN A O 1
ATOM 710 N N . TYR A 1 99 ? 13.469 -4.404 -11.663 1.00 79.56 99 TYR A N 1
ATOM 711 C CA . TYR A 1 99 ? 12.830 -3.766 -10.500 1.00 79.56 99 TYR A CA 1
ATOM 712 C C . TYR A 1 99 ? 11.318 -4.056 -10.352 1.00 79.56 99 TYR A C 1
ATOM 714 O O . TYR A 1 99 ? 10.795 -3.999 -9.246 1.00 79.56 99 TYR A O 1
ATOM 722 N N . PHE A 1 100 ? 10.612 -4.416 -11.433 1.00 82.12 100 PHE A N 1
ATOM 723 C CA . PHE A 1 100 ? 9.150 -4.604 -11.475 1.00 82.12 100 PHE A CA 1
ATOM 724 C C . PHE A 1 100 ? 8.567 -5.556 -10.411 1.00 82.12 100 PHE A C 1
ATOM 726 O O . PHE A 1 100 ? 7.400 -5.424 -10.048 1.00 82.12 100 PHE A O 1
ATOM 733 N N . TRP A 1 101 ? 9.336 -6.534 -9.917 1.00 83.00 101 TRP A N 1
ATOM 734 C CA . TRP A 1 101 ? 8.829 -7.493 -8.927 1.00 83.00 101 TRP A CA 1
ATOM 735 C C . TRP A 1 101 ? 8.732 -6.890 -7.521 1.00 83.00 101 TRP A C 1
ATOM 737 O O . TRP A 1 101 ? 7.907 -7.342 -6.726 1.00 83.00 101 TRP A O 1
ATOM 747 N N . ILE A 1 102 ? 9.538 -5.868 -7.212 1.00 85.69 102 ILE A N 1
ATOM 748 C CA . ILE A 1 102 ? 9.553 -5.205 -5.903 1.00 85.69 102 ILE A CA 1
ATOM 749 C C . ILE A 1 102 ? 8.196 -4.545 -5.611 1.00 85.69 102 ILE A C 1
ATOM 751 O O . ILE A 1 102 ? 7.547 -4.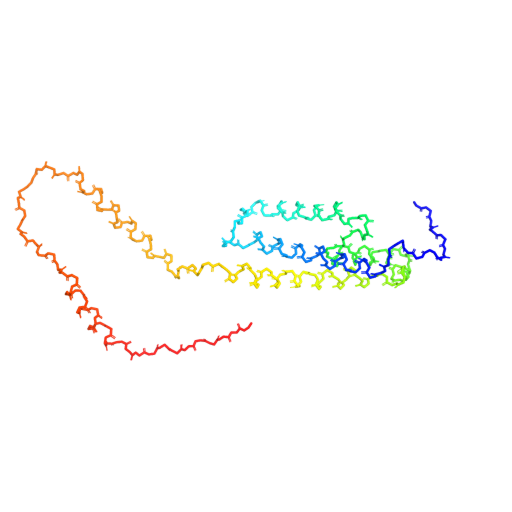972 -4.656 1.00 85.69 102 ILE A O 1
ATOM 755 N N . PRO A 1 103 ? 7.694 -3.593 -6.423 1.00 86.44 103 PRO A N 1
ATOM 756 C CA . PRO A 1 103 ? 6.393 -2.959 -6.194 1.00 86.44 103 PRO A CA 1
ATOM 757 C C . PRO A 1 103 ? 5.205 -3.917 -6.390 1.00 86.44 103 PRO A C 1
ATOM 759 O O . PRO A 1 103 ? 4.083 -3.591 -6.011 1.00 86.44 103 PRO A O 1
ATOM 762 N N . LEU A 1 104 ? 5.425 -5.112 -6.948 1.00 87.12 104 LEU A N 1
ATOM 763 C CA . LEU A 1 104 ? 4.400 -6.148 -7.058 1.00 87.12 104 LEU A CA 1
ATOM 764 C C . LEU A 1 104 ? 4.259 -6.966 -5.766 1.00 87.12 104 LEU A C 1
ATOM 766 O O . LEU A 1 104 ? 3.143 -7.204 -5.310 1.00 87.12 104 LEU A O 1
ATOM 770 N N . LEU A 1 105 ? 5.377 -7.405 -5.178 1.00 88.62 105 LEU A N 1
ATOM 771 C CA . LEU A 1 105 ? 5.378 -8.322 -4.033 1.00 88.62 105 LEU A CA 1
ATOM 772 C C . LEU A 1 105 ? 5.506 -7.604 -2.687 1.00 88.62 105 LEU A C 1
ATOM 774 O O . LEU A 1 105 ? 4.828 -7.981 -1.730 1.00 88.62 105 LEU A O 1
ATOM 778 N N . ALA A 1 106 ? 6.348 -6.574 -2.596 1.00 89.19 106 ALA A N 1
ATOM 779 C CA . ALA A 1 106 ? 6.617 -5.887 -1.335 1.00 89.19 106 ALA A CA 1
ATOM 780 C C . ALA A 1 106 ? 5.356 -5.257 -0.713 1.00 89.19 106 ALA A C 1
ATOM 782 O O . ALA A 1 106 ? 5.149 -5.465 0.487 1.00 89.19 106 ALA A O 1
ATOM 783 N N . PRO A 1 107 ? 4.455 -4.594 -1.475 1.00 90.12 107 PRO A N 1
ATOM 784 C CA . PRO A 1 107 ? 3.239 -4.041 -0.886 1.00 90.12 107 PRO A CA 1
ATOM 785 C C . PRO A 1 107 ? 2.295 -5.102 -0.335 1.00 90.12 107 PRO A C 1
ATOM 787 O O . PRO A 1 107 ? 1.716 -4.915 0.729 1.00 90.12 107 PRO A O 1
ATOM 790 N N . VAL A 1 108 ? 2.168 -6.240 -1.024 1.00 91.69 108 VAL A N 1
ATOM 791 C CA . VAL A 1 108 ? 1.300 -7.341 -0.585 1.00 91.69 108 VAL A CA 1
ATOM 792 C C . VAL A 1 108 ? 1.806 -7.915 0.736 1.00 91.69 108 VAL A C 1
ATOM 794 O O . VAL A 1 108 ? 1.034 -8.063 1.680 1.00 91.69 108 VAL A O 1
ATOM 797 N N . ILE A 1 109 ? 3.112 -8.178 0.825 1.00 93.38 109 ILE A N 1
ATOM 798 C CA . ILE A 1 109 ? 3.744 -8.681 2.051 1.00 93.38 109 ILE A CA 1
ATOM 799 C C . ILE A 1 109 ? 3.589 -7.663 3.186 1.00 93.38 109 ILE A C 1
ATOM 801 O O . ILE A 1 109 ? 3.210 -8.035 4.295 1.00 93.38 109 ILE A O 1
ATOM 805 N N . GLY A 1 110 ? 3.845 -6.384 2.903 1.00 91.88 110 GLY A N 1
ATOM 806 C CA . GLY A 1 110 ? 3.726 -5.304 3.876 1.00 91.88 110 GLY A CA 1
ATOM 807 C C . GLY A 1 110 ? 2.310 -5.168 4.426 1.00 91.88 110 GLY A C 1
ATOM 808 O O . GLY A 1 110 ? 2.135 -5.207 5.639 1.00 91.88 110 GLY A O 1
ATOM 809 N N . VAL A 1 111 ? 1.294 -5.077 3.562 1.00 92.88 111 VAL A N 1
ATOM 810 C CA . VAL A 1 111 ? -0.107 -4.938 3.995 1.00 92.88 111 VAL A CA 1
ATOM 811 C C . VAL A 1 111 ? -0.544 -6.127 4.844 1.00 92.88 111 VAL A C 1
ATOM 813 O O . VAL A 1 111 ? -1.102 -5.903 5.912 1.00 92.88 111 VAL A O 1
ATOM 816 N N . VAL A 1 112 ? -0.253 -7.363 4.421 1.00 94.38 112 VAL A N 1
ATOM 817 C CA . VAL A 1 112 ? -0.620 -8.575 5.179 1.00 94.38 112 VAL A CA 1
ATOM 818 C C . VAL A 1 112 ? 0.054 -8.596 6.551 1.00 94.38 112 VAL A C 1
ATOM 820 O O . VAL A 1 112 ? -0.595 -8.880 7.558 1.00 94.38 112 VAL A O 1
ATOM 823 N N . ALA A 1 113 ? 1.346 -8.268 6.612 1.00 94.81 113 ALA A N 1
ATOM 824 C CA . ALA A 1 113 ? 2.067 -8.185 7.877 1.00 94.81 113 ALA A CA 1
ATOM 825 C C . ALA A 1 113 ? 1.506 -7.070 8.776 1.00 94.81 113 ALA A C 1
ATOM 827 O O . ALA A 1 113 ? 1.287 -7.290 9.965 1.00 94.81 113 ALA A O 1
ATOM 828 N N . GLY A 1 114 ? 1.226 -5.894 8.213 1.00 92.38 114 GLY A N 1
ATOM 829 C CA . GLY A 1 114 ? 0.652 -4.756 8.928 1.00 92.38 114 GLY A CA 1
ATOM 830 C C . GLY A 1 114 ? -0.744 -5.041 9.480 1.00 92.38 114 GLY A C 1
ATOM 831 O O . GLY A 1 114 ? -0.999 -4.798 10.657 1.00 92.38 114 GLY A O 1
ATOM 832 N N . SER A 1 115 ? -1.638 -5.619 8.675 1.00 91.69 115 SER A N 1
ATOM 833 C CA . SER A 1 115 ? -2.976 -6.003 9.135 1.00 91.69 115 SER A CA 1
ATOM 834 C C . SER A 1 115 ? -2.914 -7.072 10.224 1.00 91.69 115 SER A C 1
ATOM 836 O O . SER A 1 115 ? -3.607 -6.959 11.229 1.00 91.69 115 SER A O 1
ATOM 838 N N . ALA A 1 116 ? -2.034 -8.070 10.081 1.00 92.38 116 ALA A N 1
ATOM 839 C CA . ALA A 1 116 ? -1.847 -9.091 11.110 1.00 92.38 116 ALA A CA 1
ATOM 840 C C . ALA A 1 116 ? -1.350 -8.485 12.432 1.00 92.38 116 ALA A C 1
ATOM 842 O O . ALA A 1 116 ? -1.843 -8.847 13.499 1.00 92.38 116 ALA A O 1
ATOM 843 N N . LEU A 1 117 ? -0.415 -7.529 12.374 1.00 93.12 117 LEU A N 1
ATOM 844 C CA . LEU A 1 117 ? 0.032 -6.789 13.555 1.00 93.12 117 LEU A CA 1
ATOM 845 C C . LEU A 1 117 ? -1.126 -6.026 14.213 1.00 93.12 117 LEU A C 1
ATOM 847 O O . LEU A 1 117 ? -1.249 -6.061 15.435 1.00 93.12 117 LEU A O 1
ATOM 851 N N . TYR A 1 118 ? -2.000 -5.385 13.435 1.00 91.12 118 TYR A N 1
ATOM 852 C CA . TYR A 1 118 ? -3.163 -4.693 13.992 1.00 91.12 118 TYR A CA 1
ATOM 853 C C . TYR A 1 118 ? -4.097 -5.649 14.748 1.00 91.12 118 TYR A C 1
ATOM 855 O O . TYR A 1 118 ? -4.422 -5.394 15.908 1.00 91.12 118 TYR A O 1
ATOM 863 N N . CYS A 1 119 ? -4.462 -6.779 14.138 1.00 88.00 119 CYS A N 1
ATOM 864 C CA . CYS A 1 119 ? -5.334 -7.770 14.770 1.00 88.00 119 CYS A CA 1
ATOM 865 C C . CYS A 1 119 ? -4.722 -8.328 16.067 1.00 88.00 119 CYS A C 1
ATOM 867 O O . CYS A 1 119 ? -5.387 -8.439 17.095 1.00 88.00 119 CYS A O 1
ATOM 869 N N . ILE A 1 120 ? -3.422 -8.643 16.048 1.00 89.62 120 ILE A N 1
ATOM 870 C CA . ILE A 1 120 ? -2.742 -9.245 17.203 1.00 89.62 120 ILE A CA 1
ATOM 871 C C . ILE A 1 120 ? -2.641 -8.268 18.379 1.00 89.62 120 ILE A C 1
ATOM 873 O O . ILE A 1 120 ? -2.829 -8.684 19.524 1.00 89.62 120 ILE A O 1
ATOM 877 N N . PHE A 1 121 ? -2.312 -7.002 18.115 1.00 88.38 121 PHE A N 1
ATOM 878 C CA . PHE A 1 121 ? -1.982 -6.039 19.166 1.00 88.38 121 PHE A CA 1
ATOM 879 C C . PHE A 1 121 ? -3.139 -5.127 19.575 1.00 88.38 121 PHE A C 1
ATOM 881 O O . PHE A 1 121 ? -3.173 -4.729 20.734 1.00 88.38 121 PHE A O 1
AT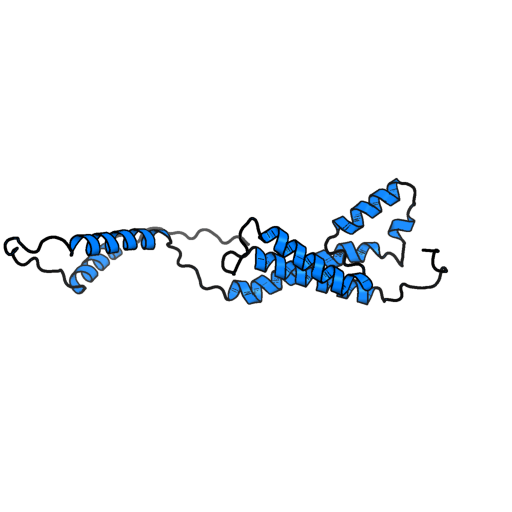OM 888 N N . ILE A 1 122 ? -4.052 -4.774 18.668 1.00 86.75 122 ILE A N 1
ATOM 889 C CA . ILE A 1 122 ? -5.125 -3.804 18.944 1.00 86.75 122 ILE A CA 1
ATOM 890 C C . ILE A 1 122 ? -6.471 -4.504 19.080 1.00 86.75 122 ILE A C 1
ATOM 892 O O . ILE A 1 122 ? -7.107 -4.386 20.124 1.00 86.75 122 ILE A O 1
ATOM 896 N N . GLU A 1 123 ? -6.872 -5.287 18.082 1.00 82.56 123 GLU A N 1
ATOM 897 C CA . GLU A 1 123 ? -8.190 -5.937 18.078 1.00 82.56 123 GLU A CA 1
ATOM 898 C C . GLU A 1 123 ? -8.362 -6.892 19.273 1.00 82.56 123 GLU A C 1
ATOM 900 O O . GLU A 1 123 ? -9.387 -6.874 19.951 1.00 82.56 123 GLU A O 1
ATOM 905 N N . ASN A 1 124 ? -7.311 -7.636 19.630 1.00 82.88 124 ASN A N 1
ATOM 906 C CA . ASN A 1 124 ? -7.298 -8.490 20.824 1.00 82.88 124 ASN A CA 1
ATOM 907 C C . ASN A 1 124 ? -7.443 -7.732 22.159 1.00 82.88 124 ASN A C 1
ATOM 909 O O . ASN A 1 124 ? -7.726 -8.358 23.181 1.00 82.88 124 ASN A O 1
ATOM 913 N N . MET A 1 125 ? -7.214 -6.414 22.188 1.00 82.75 125 MET A N 1
ATOM 914 C CA . MET A 1 125 ? -7.361 -5.590 23.394 1.00 82.75 125 MET A CA 1
ATOM 915 C C . MET A 1 125 ? -8.754 -4.965 23.525 1.00 82.75 125 MET A C 1
ATOM 917 O O . MET A 1 125 ? -9.036 -4.326 24.542 1.00 82.75 125 MET A O 1
ATOM 921 N N . HIS A 1 126 ? -9.631 -5.123 22.531 1.00 79.81 126 HIS A N 1
ATOM 922 C CA . HIS A 1 126 ? -10.966 -4.546 22.591 1.00 79.81 126 HIS A CA 1
ATOM 923 C C . HIS A 1 126 ? -11.845 -5.265 23.627 1.00 79.81 126 HIS A C 1
ATOM 925 O O . HIS A 1 126 ? -11.869 -6.499 23.679 1.00 79.81 126 HIS A O 1
ATOM 931 N N . PRO A 1 127 ? -12.588 -4.517 24.469 1.00 76.00 127 PRO A N 1
ATOM 932 C CA . PRO A 1 127 ? -13.573 -5.117 25.354 1.00 76.00 127 PRO A CA 1
ATOM 933 C C . PRO A 1 127 ? -14.598 -5.897 24.532 1.00 76.00 127 PRO A C 1
ATOM 935 O O . PRO A 1 127 ? -15.087 -5.406 23.515 1.00 76.00 127 PRO A O 1
ATOM 938 N N . ILE A 1 128 ? -14.960 -7.095 24.992 1.00 70.25 128 ILE A N 1
ATOM 939 C CA . ILE A 1 128 ? -16.063 -7.854 24.402 1.00 70.25 128 ILE A CA 1
ATOM 940 C C . ILE A 1 128 ? -17.323 -7.003 24.573 1.00 70.25 128 ILE A C 1
ATOM 942 O O . ILE A 1 128 ? -17.812 -6.835 25.693 1.00 70.25 128 ILE A O 1
ATOM 946 N N . ALA A 1 129 ? -17.828 -6.435 23.476 1.00 69.06 129 ALA A N 1
ATOM 947 C CA . ALA A 1 129 ? -19.094 -5.722 23.498 1.00 69.06 129 ALA A CA 1
ATOM 948 C C . ALA A 1 129 ? -20.178 -6.683 24.018 1.00 69.06 129 ALA A C 1
ATOM 950 O O . ALA A 1 129 ? -20.235 -7.833 23.564 1.00 69.06 129 ALA A O 1
ATOM 951 N N . PRO A 1 130 ? -21.018 -6.269 24.984 1.00 62.06 130 PRO A N 1
ATOM 952 C CA . PRO A 1 130 ? -22.074 -7.133 25.482 1.00 62.06 130 PRO A CA 1
ATOM 953 C C . PRO A 1 130 ? -22.975 -7.524 24.309 1.00 62.06 130 PRO A C 1
ATOM 955 O O . PRO A 1 130 ? -23.465 -6.667 23.577 1.00 62.06 130 PRO A O 1
ATOM 958 N N . LEU A 1 131 ? -23.189 -8.832 24.134 1.00 65.38 131 LEU A N 1
ATOM 959 C CA . LEU A 1 131 ? -23.932 -9.442 23.021 1.00 65.38 131 LEU A CA 1
ATOM 960 C C . LEU A 1 131 ? -25.419 -9.039 22.951 1.00 65.38 131 LEU A C 1
ATOM 962 O O . LEU A 1 131 ? -26.179 -9.625 22.184 1.00 65.38 131 LEU A O 1
ATOM 966 N N . ILE A 1 132 ? -25.859 -8.085 23.771 1.00 56.31 132 ILE A N 1
ATOM 967 C CA . ILE A 1 132 ? -27.265 -7.752 23.942 1.00 56.31 132 ILE A CA 1
ATOM 968 C C . ILE A 1 132 ? -27.465 -6.227 23.912 1.00 56.31 132 ILE A C 1
ATOM 970 O O . ILE A 1 132 ? -27.621 -5.605 24.960 1.00 56.31 132 ILE A O 1
ATOM 974 N N . PRO A 1 133 ? -27.490 -5.607 22.719 1.00 57.53 133 PRO A N 1
ATOM 975 C CA . PRO A 1 133 ? -27.918 -4.215 22.554 1.00 57.53 133 PRO A CA 1
ATOM 976 C C . PRO A 1 133 ? -29.404 -3.999 22.899 1.00 57.53 133 PRO A C 1
ATOM 978 O O . PRO A 1 133 ? -29.797 -2.899 23.269 1.00 57.53 133 PRO A O 1
ATOM 981 N N . GLU A 1 134 ? -30.221 -5.054 22.806 1.00 59.19 134 GLU A N 1
ATOM 982 C CA . GLU A 1 134 ? -31.689 -4.980 22.892 1.00 59.19 134 GLU A CA 1
ATOM 983 C C . GLU A 1 134 ? -32.230 -4.795 24.325 1.00 59.19 134 GLU A C 1
ATOM 985 O O . GLU A 1 134 ? -33.299 -4.224 24.517 1.00 59.19 134 GLU A O 1
ATOM 990 N N . LEU A 1 135 ? -31.517 -5.275 25.354 1.00 60.22 135 LEU A N 1
ATOM 991 C CA . LEU A 1 135 ? -32.013 -5.199 26.739 1.00 60.22 135 LEU A CA 1
ATOM 992 C C . LEU A 1 135 ? -31.773 -3.824 27.377 1.00 60.22 135 LEU A C 1
ATOM 994 O O . LEU A 1 135 ? -32.553 -3.407 28.227 1.00 60.22 135 LEU A O 1
ATOM 998 N N . GLN A 1 136 ? -30.759 -3.082 26.921 1.00 56.66 136 GLN A N 1
ATOM 999 C CA . GLN A 1 136 ? -30.450 -1.755 27.460 1.00 56.66 136 GLN A CA 1
ATOM 1000 C C . GLN A 1 136 ? -31.502 -0.699 27.074 1.00 56.66 136 GLN A C 1
ATOM 1002 O O . GLN A 1 136 ? -31.781 0.207 27.859 1.00 56.66 136 GLN A O 1
ATOM 1007 N N . ASP A 1 137 ? -32.095 -0.814 25.880 1.00 57.25 137 ASP A N 1
ATOM 1008 C CA . ASP A 1 137 ? -33.125 0.116 25.392 1.00 57.25 137 ASP A CA 1
ATOM 1009 C C . ASP A 1 137 ? -34.440 -0.050 26.175 1.00 57.25 137 ASP A C 1
ATOM 1011 O O . ASP A 1 137 ? -35.088 0.920 26.575 1.00 57.25 137 ASP A O 1
ATOM 1015 N N . HIS A 1 138 ? -34.783 -1.295 26.514 1.00 55.72 138 HIS A N 1
ATOM 1016 C CA . HIS A 1 138 ? -35.992 -1.601 27.274 1.00 55.72 138 HIS A CA 1
ATOM 1017 C C . HIS A 1 138 ? -35.890 -1.188 28.757 1.00 55.72 138 HIS A C 1
ATOM 1019 O O . HIS A 1 138 ? -36.893 -0.793 29.359 1.00 55.72 138 HIS A O 1
ATOM 1025 N N . ASP A 1 139 ? -34.683 -1.210 29.333 1.00 56.84 139 ASP A N 1
ATOM 1026 C CA . ASP A 1 139 ? -34.416 -0.743 30.699 1.00 56.84 139 ASP A CA 1
ATOM 1027 C C . ASP A 1 139 ? -34.451 0.793 30.808 1.00 56.84 139 ASP A C 1
ATOM 1029 O O . ASP A 1 139 ? -34.899 1.337 31.822 1.00 56.84 139 ASP A O 1
ATOM 1033 N N . GLY A 1 140 ? -34.054 1.509 29.748 1.00 54.38 140 GLY A N 1
ATOM 1034 C CA . GLY A 1 140 ? -34.166 2.970 29.663 1.00 54.38 140 GLY A CA 1
ATOM 1035 C C . GLY A 1 140 ? -35.620 3.456 29.674 1.00 54.38 140 GLY A C 1
ATOM 1036 O O . GLY A 1 140 ? -35.948 4.430 30.358 1.00 54.38 140 GLY A O 1
ATOM 1037 N N . ILE A 1 141 ? -36.514 2.727 28.998 1.00 56.66 141 ILE A N 1
ATOM 1038 C CA . ILE A 1 141 ? -37.959 3.006 29.000 1.00 56.66 141 ILE A CA 1
ATOM 1039 C C . ILE A 1 141 ? -38.585 2.706 30.369 1.00 56.66 141 ILE A C 1
ATOM 1041 O O . ILE A 1 141 ? -39.424 3.475 30.846 1.00 56.66 141 ILE A O 1
ATOM 1045 N N . LEU A 1 142 ? -38.155 1.640 31.051 1.00 59.16 142 LEU A N 1
ATOM 1046 C CA . LEU A 1 142 ? -38.623 1.335 32.409 1.00 59.16 142 LEU A CA 1
ATOM 1047 C C . LEU A 1 142 ? -38.121 2.358 33.444 1.00 59.16 142 LEU A C 1
ATOM 1049 O O . LEU A 1 142 ? -38.883 2.739 34.336 1.00 59.16 142 LEU A O 1
ATOM 1053 N N . GLY A 1 143 ? -36.891 2.860 33.294 1.00 50.31 143 GLY A N 1
ATOM 1054 C CA . GLY A 1 143 ? -36.329 3.916 34.142 1.00 50.31 143 GLY A CA 1
ATOM 1055 C C . GLY A 1 143 ? -37.039 5.265 33.979 1.00 50.31 143 GLY A C 1
ATOM 1056 O O . GLY A 1 143 ? -37.435 5.882 34.969 1.00 50.31 143 GLY A O 1
ATOM 1057 N N . GLN A 1 144 ? -37.299 5.697 32.739 1.00 52.75 144 GLN A N 1
ATOM 1058 C CA . GLN A 1 144 ? -38.013 6.955 32.472 1.00 52.75 144 GLN A CA 1
ATOM 1059 C C . GLN A 1 144 ? -39.496 6.900 32.852 1.00 52.75 144 GLN A C 1
ATOM 1061 O O . GLN A 1 144 ? -40.045 7.891 33.342 1.00 52.75 144 GLN A O 1
ATOM 1066 N N . SER A 1 145 ? -40.153 5.752 32.663 1.00 52.06 145 SER A N 1
ATOM 1067 C CA . SER A 1 145 ? -41.563 5.603 33.029 1.00 52.06 145 SER A CA 1
ATOM 1068 C C . SER A 1 145 ? -41.771 5.613 34.550 1.00 52.06 145 SER A C 1
ATOM 1070 O O . SER A 1 145 ? -42.843 6.019 35.010 1.00 52.06 145 SER A O 1
ATOM 1072 N N . GLN A 1 146 ? -40.760 5.230 35.343 1.00 50.97 146 GLN A N 1
ATOM 1073 C CA . GLN A 1 146 ? -40.794 5.384 36.800 1.00 50.97 146 GLN A CA 1
ATOM 1074 C C . GLN A 1 146 ? -40.554 6.829 37.251 1.00 50.97 146 GLN A C 1
ATOM 1076 O O . GLN A 1 146 ? -41.311 7.313 38.089 1.00 50.97 146 GLN A O 1
ATOM 1081 N N . GLU A 1 147 ? -39.578 7.549 36.692 1.00 49.06 147 GLU A N 1
ATOM 1082 C CA . GLU A 1 147 ? -39.306 8.939 37.100 1.00 49.06 147 GLU A CA 1
ATOM 1083 C C . GLU A 1 147 ? -40.438 9.906 36.717 1.00 49.06 147 GLU A C 1
ATOM 1085 O O . GLU A 1 147 ? -40.830 10.756 37.519 1.00 49.06 147 GLU A O 1
ATOM 1090 N N . HIS A 1 148 ? -41.037 9.744 35.531 1.00 42.78 148 HIS A N 1
ATOM 1091 C CA . HIS A 1 148 ? -42.128 10.616 35.079 1.00 42.78 148 HIS A CA 1
ATOM 1092 C C . HIS A 1 148 ? -43.430 10.434 35.883 1.00 42.78 148 HIS A C 1
ATOM 1094 O O . HIS A 1 148 ? -44.265 11.338 35.927 1.00 42.78 148 HIS A O 1
ATOM 1100 N N . SER A 1 149 ? -43.589 9.290 36.555 1.00 47.34 149 SER A N 1
ATOM 1101 C CA . SER A 1 149 ? -44.771 8.981 37.369 1.00 47.34 149 SER A CA 1
ATOM 1102 C C . SER A 1 149 ? -44.636 9.420 38.832 1.00 47.34 149 SER A C 1
ATOM 1104 O O . SER A 1 149 ? -45.631 9.455 39.544 1.00 47.34 149 SER A O 1
ATOM 1106 N N . VAL A 1 150 ? -43.431 9.768 39.303 1.00 50.94 150 VAL A N 1
ATOM 1107 C CA . VAL A 1 150 ? -43.188 10.139 40.714 1.00 50.94 150 VAL A CA 1
ATOM 1108 C C . VAL A 1 150 ? -43.432 11.633 40.982 1.00 50.94 150 VAL A C 1
ATOM 1110 O O . VAL A 1 150 ? -43.572 12.036 42.133 1.00 50.94 150 VAL A O 1
ATOM 1113 N N . HIS A 1 151 ? -43.556 12.464 39.940 1.00 47.50 151 HIS A N 1
ATOM 1114 C CA . HIS A 1 151 ? -43.715 13.918 40.092 1.00 47.50 151 HIS A CA 1
ATOM 1115 C C . HIS A 1 151 ? -45.150 14.459 39.954 1.00 47.50 151 HIS A C 1
ATOM 1117 O O . HIS A 1 151 ? -45.351 15.674 40.030 1.00 47.50 151 HIS A O 1
ATOM 1123 N N . ARG A 1 152 ? -46.153 13.592 39.790 1.00 50.78 152 ARG A N 1
ATOM 1124 C CA . ARG A 1 152 ? -47.575 13.958 39.852 1.00 50.78 152 ARG A CA 1
ATOM 1125 C C . ARG A 1 152 ? -48.256 13.089 40.910 1.00 50.78 152 ARG A C 1
ATOM 1127 O O . ARG A 1 152 ? -47.999 11.896 40.954 1.00 50.78 152 ARG A O 1
ATOM 1134 N N . ASP A 1 153 ? -49.093 13.720 41.730 1.00 47.50 153 ASP A N 1
ATOM 1135 C CA . ASP A 1 153 ? -49.965 13.128 42.762 1.00 47.50 153 ASP A CA 1
ATOM 1136 C C . ASP A 1 153 ? -49.445 13.193 44.214 1.00 47.50 153 ASP A C 1
ATOM 1138 O O . ASP A 1 153 ? -49.399 12.210 44.953 1.00 47.50 153 ASP A O 1
ATOM 1142 N N . SER A 1 154 ? -49.175 14.417 44.680 1.00 50.59 154 SER A N 1
ATOM 1143 C CA . SER A 1 154 ? -49.605 14.797 46.033 1.00 50.59 154 SER A CA 1
ATOM 1144 C C . SER A 1 154 ? -51.118 15.036 45.984 1.00 50.59 154 SER A C 1
ATOM 1146 O O . SER A 1 154 ? -51.519 16.096 45.523 1.00 50.59 154 SER A O 1
ATOM 1148 N N . ASP A 1 155 ? -51.919 14.026 46.348 1.00 56.00 155 ASP A N 1
ATOM 1149 C CA . ASP A 1 155 ? -53.308 14.087 46.872 1.00 56.00 155 ASP A CA 1
ATOM 1150 C C . ASP A 1 155 ? -54.153 12.884 46.389 1.00 56.00 155 ASP A C 1
ATOM 1152 O O . ASP A 1 155 ? -54.841 12.930 45.373 1.00 56.00 155 ASP A O 1
ATOM 1156 N N . GLY A 1 156 ? -54.130 11.780 47.149 1.00 42.34 156 GLY A N 1
ATOM 1157 C CA . GLY A 1 156 ? -54.973 10.594 46.926 1.00 42.34 156 GLY A CA 1
ATOM 1158 C C . GLY A 1 156 ? -54.843 9.562 48.062 1.00 42.34 156 GLY A C 1
ATOM 1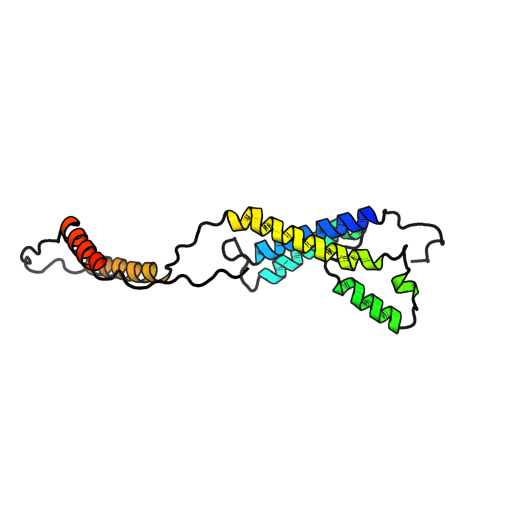159 O O . GLY A 1 156 ? -53.791 9.498 48.699 1.00 42.34 156 GLY A O 1
ATOM 1160 N N . PRO A 1 157 ? -55.899 8.789 48.400 1.00 40.66 157 PRO A N 1
ATOM 1161 C CA . PRO A 1 157 ? -55.996 8.077 49.675 1.00 40.66 157 PRO A CA 1
ATOM 1162 C C . PRO A 1 157 ? -55.040 6.878 49.752 1.00 40.66 157 PRO A C 1
ATOM 1164 O O . PRO A 1 157 ? -54.769 6.213 48.754 1.00 40.66 157 PRO A O 1
ATOM 1167 N N . LYS A 1 158 ? -54.554 6.587 50.969 1.00 38.91 158 LYS A N 1
ATOM 1168 C CA . LYS A 1 158 ? -53.615 5.492 51.277 1.00 38.91 158 LYS A CA 1
ATOM 1169 C C . LYS A 1 158 ? -54.039 4.169 50.621 1.00 38.91 158 LYS A C 1
ATOM 1171 O O . LYS A 1 158 ? -55.073 3.608 50.980 1.00 38.91 158 LYS A O 1
ATOM 1176 N N . GLN A 1 159 ? -53.202 3.654 49.719 1.00 41.25 159 GLN A N 1
ATOM 1177 C CA . GLN A 1 159 ? -53.334 2.298 49.187 1.00 41.25 159 GLN A CA 1
ATOM 1178 C C . GLN A 1 159 ? -52.935 1.243 50.241 1.00 41.25 159 GLN A C 1
ATOM 1180 O O . GLN A 1 159 ? -52.030 1.494 51.043 1.00 41.25 159 GLN A O 1
ATOM 1185 N N . PRO A 1 160 ? -53.594 0.069 50.260 1.00 40.16 160 PRO A N 1
ATOM 1186 C CA . PRO A 1 160 ? -53.265 -1.023 51.167 1.00 40.16 160 PRO A CA 1
ATOM 1187 C C . PRO A 1 160 ? -51.942 -1.689 50.762 1.00 40.16 160 PRO A C 1
ATOM 1189 O O . PRO A 1 160 ? -51.637 -1.839 49.584 1.00 40.16 160 PRO A O 1
ATOM 1192 N N . ASN A 1 161 ? -51.159 -2.077 51.768 1.00 39.84 161 ASN A N 1
ATOM 1193 C CA . ASN A 1 161 ? -49.789 -2.583 51.665 1.00 39.84 161 ASN A CA 1
ATOM 1194 C C . ASN A 1 161 ? -49.633 -3.716 50.627 1.00 39.84 161 ASN A C 1
ATOM 1196 O O . ASN A 1 161 ? -49.903 -4.879 50.927 1.00 39.84 161 ASN A O 1
ATOM 1200 N N . THR A 1 162 ? -49.141 -3.407 49.425 1.00 45.41 162 THR A N 1
ATOM 1201 C CA . THR A 1 162 ? -48.676 -4.425 48.475 1.00 45.41 162 THR A CA 1
ATOM 1202 C C . THR A 1 162 ? -47.269 -4.853 48.879 1.00 45.41 162 THR A C 1
ATOM 1204 O O . THR A 1 162 ? -46.311 -4.086 48.762 1.00 45.41 162 THR A O 1
ATOM 1207 N N . HIS A 1 163 ? -47.155 -6.070 49.400 1.00 43.22 163 HIS A N 1
ATOM 1208 C CA . HIS A 1 163 ? -45.890 -6.702 49.755 1.00 43.22 163 HIS A CA 1
ATOM 1209 C C . HIS A 1 163 ? -44.983 -6.745 48.512 1.00 43.22 163 HIS A C 1
ATOM 1211 O O . HIS A 1 163 ? -45.316 -7.408 47.531 1.00 43.22 163 HIS A O 1
ATOM 1217 N N . LYS A 1 164 ? -43.853 -6.023 48.517 1.00 34.66 164 LYS A N 1
ATOM 1218 C CA . LYS A 1 164 ? -42.821 -6.207 47.485 1.00 34.66 164 LYS A CA 1
ATOM 1219 C C . LYS A 1 164 ? -42.243 -7.616 47.669 1.00 34.66 164 LYS A C 1
ATOM 1221 O O . LYS A 1 164 ? -41.763 -7.903 48.769 1.00 34.66 164 LYS A O 1
ATOM 1226 N N . PRO A 1 165 ? -42.298 -8.504 46.664 1.00 44.91 165 PRO A N 1
ATOM 1227 C CA . PRO A 1 165 ? -41.660 -9.807 46.778 1.00 44.91 165 PRO A CA 1
ATOM 1228 C C . PRO A 1 165 ? -40.151 -9.596 46.929 1.00 44.91 165 PRO A C 1
ATOM 1230 O O . PRO A 1 165 ? -39.534 -8.802 46.216 1.00 44.91 165 PRO A O 1
ATOM 1233 N N . THR A 1 166 ? -39.574 -10.245 47.936 1.00 50.22 166 THR A N 1
ATOM 1234 C CA . THR A 1 166 ? -38.148 -10.126 48.263 1.00 50.22 166 THR A CA 1
ATOM 1235 C C . THR A 1 166 ? -37.339 -10.929 47.243 1.00 50.22 166 THR A C 1
ATOM 1237 O O . THR A 1 166 ? -37.812 -11.952 46.758 1.00 50.22 166 THR A O 1
ATOM 1240 N N . VAL A 1 167 ? -36.119 -10.486 46.915 1.00 53.25 167 VAL A N 1
ATOM 1241 C CA . VAL A 1 167 ? -35.219 -11.083 45.897 1.00 53.25 167 VAL A CA 1
ATOM 1242 C C . VAL A 1 167 ? -35.090 -12.616 46.016 1.00 53.25 167 VAL A C 1
ATOM 1244 O O . VAL A 1 167 ? -34.927 -13.306 45.012 1.00 53.25 167 VAL A O 1
ATOM 1247 N N . SER A 1 168 ? -35.261 -13.164 47.220 1.00 44.88 168 SER A N 1
ATOM 1248 C CA . SER A 1 168 ? -35.301 -14.602 47.500 1.00 44.88 168 SER A CA 1
ATOM 1249 C C . SER A 1 168 ? -36.452 -15.365 46.820 1.00 44.88 168 SER A C 1
ATOM 1251 O O . SER A 1 168 ? -36.259 -16.505 46.407 1.00 44.88 168 SER A O 1
ATOM 1253 N N . GLU A 1 169 ? -37.635 -14.763 46.665 1.00 54.25 169 GLU A N 1
ATOM 1254 C CA . GLU A 1 169 ? -38.800 -15.409 46.029 1.00 54.25 169 GLU A CA 1
ATOM 1255 C C . GLU A 1 169 ? -38.673 -15.453 44.499 1.00 54.25 169 GLU A C 1
ATOM 1257 O O . GLU A 1 169 ? -39.073 -16.424 43.850 1.00 54.25 169 GLU A O 1
ATOM 1262 N N . LEU A 1 170 ? -38.029 -14.437 43.918 1.00 54.00 170 LEU A N 1
ATOM 1263 C CA . LEU A 1 170 ? -37.725 -14.397 42.487 1.00 54.00 170 LEU A CA 1
ATOM 1264 C C . LEU A 1 170 ? -36.641 -15.414 42.113 1.00 54.00 170 LEU A C 1
ATOM 1266 O O . LEU A 1 170 ? -36.764 -16.089 41.091 1.00 54.00 170 LEU A O 1
ATOM 1270 N N . GLN A 1 171 ? -35.625 -15.602 42.962 1.00 55.00 171 GLN A N 1
ATOM 1271 C CA . GLN A 1 171 ? -34.598 -16.623 42.730 1.00 55.00 171 GLN A CA 1
ATOM 1272 C C . GLN A 1 171 ? -35.162 -18.051 42.767 1.00 55.00 171 GLN A C 1
ATOM 1274 O O . GLN A 1 171 ? -34.743 -18.882 41.961 1.00 55.00 171 GLN A O 1
ATOM 1279 N N . SER A 1 172 ? -36.158 -18.321 43.619 1.00 45.53 172 SER A N 1
ATOM 1280 C CA . SER A 1 172 ? -36.859 -19.614 43.633 1.00 45.53 172 SER A CA 1
ATOM 1281 C C . SER A 1 172 ? -37.607 -19.885 42.323 1.00 45.53 172 SER A C 1
ATOM 1283 O O . SER A 1 172 ? -37.568 -21.002 41.813 1.00 45.53 172 SER A O 1
ATOM 1285 N N . SER A 1 173 ? -38.242 -18.862 41.744 1.00 54.69 173 SER A N 1
ATOM 1286 C CA . SER A 1 173 ? -39.037 -19.003 40.514 1.00 54.69 173 SER A CA 1
ATOM 1287 C C . SER A 1 173 ? -38.161 -19.200 39.267 1.00 54.69 173 SER A C 1
ATOM 1289 O O . SER A 1 173 ? -38.517 -19.940 38.350 1.00 54.69 173 SER A O 1
ATOM 1291 N N . VAL A 1 174 ? -36.971 -18.588 39.243 1.00 59.78 174 VAL A N 1
ATOM 1292 C CA . VAL A 1 174 ? -35.990 -18.768 38.158 1.00 59.78 174 VAL A CA 1
ATOM 1293 C C . VAL A 1 174 ? -35.372 -20.170 38.190 1.00 59.78 174 VAL A C 1
ATOM 1295 O O . VAL A 1 174 ? -35.168 -20.771 37.136 1.00 59.78 174 VAL A O 1
ATOM 1298 N N . HIS A 1 175 ? -35.126 -20.737 39.375 1.00 51.78 175 HIS A N 1
ATOM 1299 C CA . HIS A 1 175 ? -34.570 -22.089 39.497 1.00 51.78 175 HIS A CA 1
ATOM 1300 C C . HIS A 1 175 ? -35.559 -23.185 39.048 1.00 51.78 175 HIS A C 1
ATOM 1302 O O . HIS A 1 175 ? -35.135 -24.193 38.481 1.00 51.78 175 HIS A O 1
ATOM 1308 N N . GLU A 1 176 ? -36.867 -22.971 39.233 1.00 62.06 176 GLU A N 1
ATOM 1309 C CA . GLU A 1 176 ? -37.931 -23.861 38.737 1.00 62.06 176 GLU A CA 1
ATOM 1310 C C . GLU A 1 176 ? -38.057 -23.802 37.202 1.00 62.06 176 GLU A C 1
ATOM 1312 O O . GLU A 1 176 ? -38.159 -24.832 36.533 1.00 62.06 176 GLU A O 1
ATOM 1317 N N . LEU A 1 177 ? -37.931 -22.604 36.619 1.00 53.47 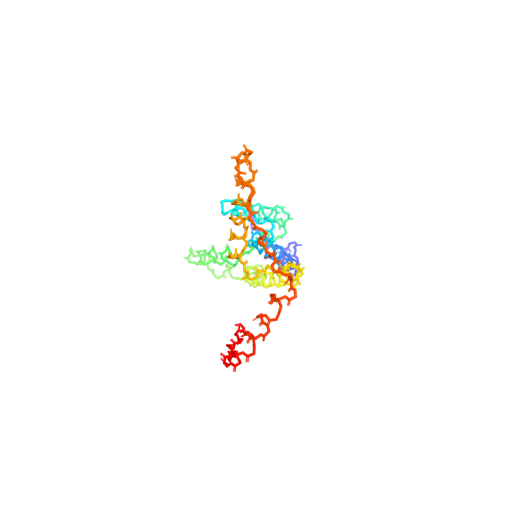177 LEU A N 1
ATOM 1318 C CA . LEU A 1 177 ? -37.944 -22.398 35.166 1.00 53.47 177 LEU A CA 1
ATOM 1319 C C . LEU A 1 177 ? -36.693 -22.945 34.458 1.00 53.47 177 LEU A C 1
ATOM 1321 O O . LEU A 1 177 ? -36.793 -23.440 33.332 1.00 53.47 177 LEU A O 1
ATOM 1325 N N . LEU A 1 178 ? -35.526 -22.902 35.106 1.00 53.88 178 LEU A N 1
ATOM 1326 C CA . LEU A 1 178 ? -34.268 -23.421 34.551 1.00 53.88 178 LEU A CA 1
ATOM 1327 C C . LEU A 1 178 ? -34.110 -24.945 34.696 1.00 53.88 178 LEU A C 1
ATOM 1329 O O . LEU A 1 178 ? -33.322 -25.543 33.965 1.00 53.88 178 LEU A O 1
ATOM 1333 N N . GLY A 1 179 ? -34.894 -25.601 35.559 1.00 44.12 179 GLY A N 1
ATOM 1334 C CA . GLY A 1 179 ? -34.951 -27.067 35.642 1.00 44.12 179 GLY A CA 1
ATOM 1335 C C . GLY A 1 179 ? -35.742 -27.732 34.504 1.00 44.12 179 GLY A C 1
ATOM 1336 O O . GLY A 1 179 ? -35.547 -28.913 34.222 1.00 44.12 179 GLY A O 1
ATOM 1337 N N . GLY A 1 180 ? -36.616 -26.982 33.821 1.00 48.75 180 GLY A N 1
ATOM 1338 C CA . GLY A 1 180 ? -37.589 -27.524 32.863 1.00 48.75 180 GLY A CA 1
ATOM 1339 C C . GLY A 1 180 ? -37.171 -27.541 31.388 1.00 48.75 180 GLY A C 1
ATOM 1340 O O . GLY A 1 180 ? -37.941 -28.017 30.553 1.00 48.75 180 GLY A O 1
ATOM 1341 N N . LYS A 1 181 ? -35.989 -27.024 31.019 1.00 49.25 181 LYS A N 1
ATOM 1342 C CA . LYS A 1 181 ? -35.617 -26.838 29.600 1.00 49.25 181 LYS A CA 1
ATOM 1343 C C . LYS A 1 181 ? -34.179 -27.235 29.258 1.00 49.25 181 LYS A C 1
ATOM 1345 O O . LYS A 1 181 ? -33.510 -26.595 28.457 1.00 49.25 181 LYS A O 1
ATOM 1350 N N . ALA A 1 182 ? -33.722 -28.361 29.794 1.00 47.09 182 ALA A N 1
ATOM 1351 C CA . ALA A 1 182 ? -32.563 -29.065 29.254 1.00 47.09 182 ALA A CA 1
ATOM 1352 C C . ALA A 1 182 ? -32.974 -29.903 28.025 1.00 47.09 182 ALA A C 1
ATOM 1354 O O . ALA A 1 182 ? -33.164 -31.114 28.124 1.00 47.09 182 ALA A O 1
ATOM 1355 N N . ARG A 1 183 ? -33.134 -29.284 26.844 1.00 42.41 183 ARG A N 1
ATOM 1356 C CA . ARG A 1 183 ? -33.085 -30.042 25.580 1.00 42.41 183 ARG A CA 1
ATOM 1357 C C . ARG A 1 183 ? -32.645 -29.192 24.385 1.00 42.41 183 ARG A C 1
ATOM 1359 O O . ARG A 1 183 ? -33.385 -28.337 23.919 1.00 42.41 183 ARG A O 1
ATOM 1366 N N . ALA A 1 184 ? -31.466 -29.560 23.879 1.00 43.91 184 ALA A N 1
ATOM 1367 C CA . ALA A 1 184 ? -30.923 -29.321 22.541 1.00 43.91 184 ALA A CA 1
ATOM 1368 C C . ALA A 1 184 ? -30.452 -27.895 22.186 1.00 43.91 184 ALA A C 1
ATOM 1370 O O . ALA A 1 184 ? -31.134 -27.155 21.488 1.00 43.91 184 ALA A O 1
ATOM 1371 N N . VAL A 1 185 ? -29.199 -27.587 22.541 1.00 43.72 185 VAL A N 1
ATOM 1372 C CA . VAL A 1 185 ? -28.339 -26.707 21.732 1.00 43.72 185 VAL A CA 1
ATOM 1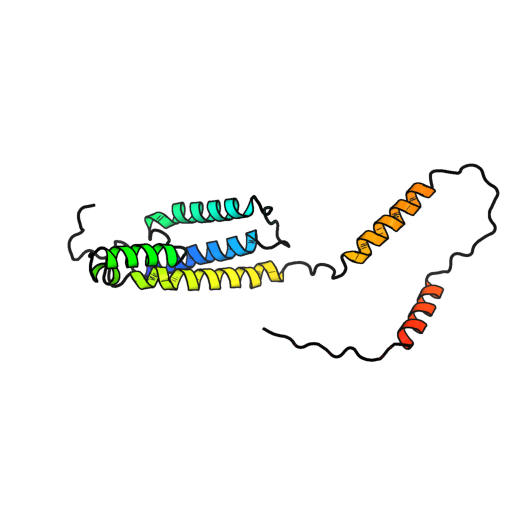373 C C . VAL A 1 185 ? -27.128 -27.536 21.308 1.00 43.72 185 VAL A C 1
ATOM 1375 O O . VAL A 1 185 ? -26.206 -27.771 22.083 1.00 43.72 185 VAL A O 1
ATOM 1378 N N . THR A 1 186 ? -27.180 -28.066 20.091 1.00 41.81 186 THR A N 1
ATOM 1379 C CA . THR A 1 186 ? -26.005 -28.570 19.369 1.00 41.81 186 THR A CA 1
ATOM 1380 C C . THR A 1 186 ? -25.158 -27.382 18.893 1.00 41.81 186 THR A C 1
ATOM 1382 O O . THR A 1 186 ? -25.741 -26.398 18.434 1.00 41.81 186 THR A O 1
ATOM 1385 N N . PRO A 1 187 ? -23.817 -27.443 18.955 1.00 44.78 187 PRO A N 1
ATOM 1386 C CA . PRO A 1 187 ? -22.957 -26.361 18.482 1.00 44.78 187 PRO A CA 1
ATOM 1387 C C . PRO A 1 187 ? -22.876 -26.336 16.943 1.00 44.78 187 PRO A C 1
ATOM 1389 O O . PRO A 1 187 ? -22.730 -27.379 16.307 1.00 44.78 187 PRO A O 1
ATOM 1392 N N . LEU A 1 188 ? -22.968 -25.139 16.352 1.00 49.34 188 LEU A N 1
ATOM 1393 C CA . LEU A 1 188 ? -22.663 -24.871 14.938 1.00 49.34 188 LEU A CA 1
ATOM 1394 C C . LEU A 1 188 ? -21.127 -24.804 14.765 1.00 49.34 188 LEU A C 1
ATOM 1396 O O . LEU A 1 188 ? -20.462 -24.288 15.668 1.00 49.34 188 LEU A O 1
ATOM 1400 N N . PRO A 1 189 ? -20.537 -25.317 13.667 1.00 51.59 189 PRO A N 1
ATOM 1401 C CA . PRO A 1 189 ? -19.092 -25.438 13.559 1.00 51.59 189 PRO A CA 1
ATOM 1402 C C . PRO A 1 189 ? -18.419 -24.109 13.208 1.00 51.59 189 PRO A C 1
ATOM 1404 O O . PRO A 1 189 ? -18.903 -23.315 12.404 1.00 51.59 189 PRO A O 1
ATOM 1407 N N . THR A 1 190 ? -17.250 -23.943 13.812 1.00 46.25 190 THR A N 1
ATOM 1408 C CA . THR A 1 190 ? -16.151 -23.054 13.448 1.00 46.25 190 THR A CA 1
ATOM 1409 C C . THR A 1 190 ? -15.834 -23.150 11.954 1.00 46.25 190 THR A C 1
ATOM 1411 O O . THR A 1 190 ? -15.602 -24.245 11.441 1.00 46.25 190 THR A O 1
ATOM 1414 N N . ALA A 1 191 ? -15.746 -22.008 11.276 1.00 46.75 191 ALA A N 1
ATOM 1415 C CA . ALA A 1 191 ? -15.055 -21.890 9.999 1.00 46.75 191 ALA A CA 1
ATOM 1416 C C . ALA A 1 191 ? -14.054 -20.736 10.099 1.00 46.75 191 ALA A C 1
ATOM 1418 O O . ALA A 1 191 ? -14.405 -19.641 10.540 1.00 46.75 191 ALA A O 1
ATOM 1419 N N . CYS A 1 192 ? -12.809 -21.085 9.774 1.00 36.41 192 CYS A N 1
ATOM 1420 C CA . CYS A 1 192 ? -11.667 -20.214 9.532 1.00 36.41 192 CYS A CA 1
ATOM 1421 C C . CYS A 1 192 ? -11.916 -19.207 8.405 1.00 36.41 192 CYS A C 1
ATOM 1423 O O . CYS A 1 192 ? -12.784 -19.486 7.546 1.00 36.41 192 CYS A O 1
#